Protein AF-A0A1C5UNT3-F1 (afdb_monomer)

Structure (mmCIF, N/CA/C/O backbone):
data_AF-A0A1C5UNT3-F1
#
_entry.id   AF-A0A1C5UNT3-F1
#
loop_
_atom_site.group_PDB
_atom_site.id
_atom_site.type_symbol
_atom_site.label_atom_id
_atom_site.label_alt_id
_atom_site.label_comp_id
_atom_site.label_asym_id
_atom_site.label_entity_id
_atom_site.label_seq_id
_atom_site.pdbx_PDB_ins_code
_atom_site.Cartn_x
_atom_site.Cartn_y
_atom_site.Cartn_z
_atom_site.occupancy
_atom_site.B_iso_or_equiv
_atom_site.auth_seq_id
_atom_site.auth_comp_id
_atom_site.auth_asym_id
_atom_site.auth_atom_id
_atom_site.pdbx_PDB_model_num
ATOM 1 N N . MET A 1 1 ? 8.443 33.187 15.813 1.00 58.06 1 MET A N 1
ATOM 2 C CA . MET A 1 1 ? 7.145 32.852 15.180 1.00 58.06 1 MET A CA 1
ATOM 3 C C . MET A 1 1 ? 6.948 31.338 15.260 1.00 58.06 1 MET A C 1
ATOM 5 O O . MET A 1 1 ? 7.788 30.615 14.745 1.00 58.06 1 MET A O 1
ATOM 9 N N . LYS A 1 2 ? 5.928 30.832 15.973 1.00 68.44 2 LYS A N 1
ATOM 10 C CA . LYS A 1 2 ? 5.670 29.379 16.067 1.00 68.44 2 LYS A CA 1
ATOM 11 C C . LYS A 1 2 ? 4.872 28.933 14.836 1.00 68.44 2 LYS A C 1
ATOM 13 O O . LYS A 1 2 ? 3.698 29.273 14.714 1.00 68.44 2 LYS A O 1
ATOM 18 N N . ILE A 1 3 ? 5.500 28.202 13.917 1.00 78.38 3 ILE A N 1
ATOM 19 C CA . ILE A 1 3 ? 4.823 27.651 12.733 1.00 78.38 3 ILE A CA 1
ATOM 20 C C . ILE A 1 3 ? 4.001 26.431 13.173 1.00 78.38 3 ILE A C 1
ATOM 22 O O . ILE A 1 3 ? 4.535 25.491 13.757 1.00 78.38 3 ILE A O 1
ATOM 26 N N . SER A 1 4 ? 2.692 26.434 12.910 1.00 81.00 4 SER A N 1
ATOM 27 C CA . SER A 1 4 ? 1.785 25.342 13.306 1.00 81.00 4 SER A CA 1
ATOM 28 C C . SER A 1 4 ? 1.823 24.170 12.316 1.00 81.00 4 SER A C 1
ATOM 30 O O . SER A 1 4 ? 0.818 23.863 11.678 1.00 81.00 4 SER A O 1
ATOM 32 N N . ILE A 1 5 ? 2.979 23.510 12.195 1.00 83.56 5 ILE A N 1
ATOM 33 C CA . ILE A 1 5 ? 3.229 22.426 11.223 1.00 83.56 5 ILE A CA 1
ATOM 34 C C . ILE A 1 5 ? 2.173 21.316 11.342 1.00 83.56 5 ILE A C 1
ATOM 36 O O . ILE A 1 5 ? 1.520 20.974 10.359 1.00 83.56 5 ILE A O 1
ATOM 40 N N . MET A 1 6 ? 1.927 20.833 12.564 1.00 82.94 6 MET A N 1
ATOM 41 C CA . MET A 1 6 ? 0.968 19.754 12.826 1.00 82.94 6 MET A CA 1
ATOM 42 C C . MET A 1 6 ? -0.457 20.113 12.379 1.00 82.94 6 MET A C 1
ATOM 44 O O . MET A 1 6 ? -1.101 19.347 11.666 1.00 82.94 6 MET A O 1
ATOM 48 N N . LYS A 1 7 ? -0.933 21.317 12.733 1.00 82.25 7 LYS A N 1
ATOM 49 C CA . LYS A 1 7 ? -2.273 21.783 12.342 1.00 82.25 7 LYS A CA 1
ATOM 50 C C . LYS A 1 7 ? -2.396 21.929 10.829 1.00 82.25 7 LYS A C 1
ATOM 52 O O . LYS A 1 7 ? -3.461 21.665 10.284 1.00 82.25 7 LYS A O 1
ATOM 57 N N . THR A 1 8 ? -1.332 22.352 10.147 1.00 85.62 8 THR A N 1
ATOM 58 C CA . THR A 1 8 ? -1.324 22.465 8.684 1.00 85.62 8 THR A CA 1
ATOM 59 C C . THR A 1 8 ? -1.428 21.094 8.025 1.00 85.62 8 THR A C 1
ATOM 61 O O . THR A 1 8 ? -2.266 20.919 7.144 1.00 85.62 8 THR A O 1
ATOM 64 N N . MET A 1 9 ? -0.654 20.106 8.488 1.00 84.88 9 MET A N 1
ATOM 65 C CA . MET A 1 9 ? -0.717 18.737 7.962 1.00 84.88 9 MET A CA 1
ATOM 66 C C . MET A 1 9 ? -2.100 18.111 8.172 1.00 84.88 9 MET A C 1
ATOM 68 O O . MET A 1 9 ? -2.642 17.498 7.260 1.00 84.88 9 MET A O 1
ATOM 72 N N . GLN A 1 10 ? -2.717 18.324 9.336 1.00 81.69 10 GLN A N 1
ATOM 73 C CA . GLN A 1 10 ? -4.037 17.773 9.669 1.00 81.69 10 GLN A CA 1
ATOM 74 C C . GLN A 1 10 ? -5.198 18.343 8.830 1.00 81.69 10 GLN A C 1
ATOM 76 O O . GLN A 1 10 ? -6.276 17.753 8.814 1.00 81.69 10 GLN A O 1
ATOM 81 N N . LYS A 1 11 ? -5.013 19.459 8.106 1.00 82.69 11 LYS A N 1
ATOM 82 C CA . LYS A 1 11 ? -6.035 19.982 7.171 1.00 82.69 11 LYS A CA 1
ATOM 83 C C . LYS A 1 11 ? -6.186 19.112 5.919 1.00 82.69 11 LYS A C 1
ATOM 85 O O . LYS A 1 11 ? -7.253 19.100 5.291 1.00 82.69 11 LYS A O 1
ATOM 90 N N . ILE A 1 12 ? -5.117 18.411 5.549 1.00 83.12 12 ILE A N 1
ATOM 91 C CA . ILE A 1 12 ? -5.056 17.541 4.377 1.00 83.12 12 ILE A CA 1
ATOM 92 C C . ILE A 1 12 ? -5.522 16.137 4.809 1.00 83.12 12 ILE A C 1
ATOM 94 O O . ILE A 1 12 ? -5.054 15.643 5.839 1.00 83.12 12 ILE A O 1
ATOM 98 N N . PRO A 1 13 ? -6.439 15.478 4.067 1.00 74.75 13 PRO A N 1
ATOM 99 C CA . PRO A 1 13 ? -6.812 14.091 4.354 1.00 74.75 13 PRO A CA 1
ATOM 100 C C . PRO A 1 13 ? -5.559 13.216 4.344 1.00 74.75 13 PRO A C 1
ATOM 102 O O . PRO A 1 13 ? -4.746 13.340 3.433 1.00 74.75 13 PRO A O 1
ATOM 105 N N . SER A 1 14 ? -5.365 12.381 5.364 1.00 81.56 14 SER A N 1
ATOM 106 C CA . SER A 1 14 ? -4.121 11.607 5.532 1.00 81.56 14 SER A CA 1
ATOM 107 C C . SER A 1 14 ? -2.826 12.442 5.495 1.00 81.56 14 SER A C 1
ATOM 109 O O . SER A 1 14 ? -1.754 11.923 5.186 1.00 81.56 14 SER A O 1
ATOM 111 N N . GLY A 1 15 ? -2.884 13.738 5.821 1.00 85.00 15 GLY A N 1
ATOM 112 C CA . GLY A 1 15 ? -1.756 14.656 5.652 1.00 85.00 15 GLY A CA 1
ATOM 113 C C . GLY A 1 15 ? -0.544 14.358 6.536 1.00 85.00 15 GLY A C 1
ATOM 114 O O . GLY A 1 15 ? 0.565 14.735 6.171 1.00 85.00 15 GLY A O 1
ATOM 115 N N . LEU A 1 16 ? -0.724 13.621 7.639 1.00 87.44 16 LEU A N 1
ATOM 116 C CA . LEU A 1 16 ? 0.388 13.093 8.442 1.00 87.44 16 LEU A CA 1
ATOM 117 C C . LEU A 1 16 ? 1.286 12.134 7.653 1.00 87.44 16 LEU A C 1
ATOM 119 O O . LEU A 1 16 ? 2.478 12.092 7.923 1.00 87.44 16 LEU A O 1
ATOM 123 N N . LEU A 1 17 ? 0.732 11.426 6.666 1.00 88.62 17 LEU A N 1
ATOM 124 C CA . LEU A 1 17 ? 1.466 10.543 5.763 1.00 88.62 17 LEU A CA 1
ATOM 125 C C . LEU A 1 17 ? 1.829 11.248 4.450 1.00 88.62 17 LEU A C 1
ATOM 127 O O . LEU A 1 17 ? 2.972 11.186 4.003 1.00 88.62 17 LEU A O 1
ATOM 131 N N . ILE A 1 18 ? 0.856 11.914 3.820 1.00 88.31 18 ILE A N 1
ATOM 132 C CA . ILE A 1 18 ? 1.005 12.447 2.456 1.00 88.31 18 ILE A CA 1
ATOM 133 C C . ILE A 1 18 ? 1.996 13.612 2.412 1.00 88.31 18 ILE A C 1
ATOM 135 O O . ILE A 1 18 ? 2.798 13.695 1.485 1.00 88.31 18 ILE A O 1
ATOM 139 N N . VAL A 1 19 ? 1.978 14.508 3.405 1.00 91.75 19 VAL A N 1
ATOM 140 C CA . VAL A 1 19 ? 2.869 15.677 3.396 1.00 91.75 19 VAL A CA 1
ATOM 141 C C . VAL A 1 19 ? 4.342 15.260 3.512 1.00 91.75 19 VAL A C 1
ATOM 143 O O . VAL A 1 19 ? 5.119 15.671 2.648 1.00 91.75 19 VAL A O 1
ATOM 146 N N . PRO A 1 20 ? 4.760 14.418 4.482 1.00 92.56 20 PRO A N 1
ATOM 147 C CA . PRO A 1 20 ? 6.146 13.955 4.551 1.00 92.56 20 PRO A CA 1
ATOM 148 C C . PRO A 1 20 ? 6.557 13.129 3.333 1.00 92.56 20 PRO A C 1
ATOM 150 O O . PRO A 1 20 ? 7.689 13.251 2.873 1.00 92.56 20 PRO A O 1
ATOM 153 N N . LEU A 1 21 ? 5.632 12.343 2.774 1.00 91.69 21 LEU A N 1
ATOM 154 C CA . LEU A 1 21 ? 5.857 11.573 1.553 1.00 91.69 21 LEU A CA 1
ATOM 155 C C . LEU A 1 21 ? 6.200 12.461 0.370 1.00 91.69 21 LEU A C 1
ATOM 157 O O . LEU A 1 21 ? 7.218 12.230 -0.275 1.00 91.69 21 LEU A O 1
ATOM 161 N N . LEU A 1 22 ? 5.403 13.493 0.098 1.00 91.62 22 LEU A N 1
ATOM 162 C CA . LEU A 1 22 ? 5.671 14.393 -1.023 1.00 91.62 22 LEU A CA 1
ATOM 163 C C . LEU A 1 22 ? 6.962 15.190 -0.812 1.00 91.62 22 LEU A C 1
ATOM 165 O O . LEU A 1 22 ? 7.752 15.316 -1.745 1.00 91.62 22 LEU A O 1
ATOM 169 N N . ILE A 1 23 ? 7.214 15.672 0.409 1.00 94.06 23 ILE A N 1
ATOM 170 C CA . ILE A 1 23 ? 8.464 16.373 0.745 1.00 94.06 23 ILE A CA 1
ATOM 171 C C . ILE A 1 23 ? 9.670 15.460 0.502 1.00 94.06 23 ILE A C 1
ATOM 173 O O . ILE A 1 23 ? 10.626 15.860 -0.161 1.00 94.06 23 ILE A O 1
ATOM 177 N N . SER A 1 24 ? 9.612 14.226 0.999 1.00 93.88 24 SER A N 1
ATOM 178 C CA . SER A 1 24 ? 10.690 13.253 0.843 1.00 93.88 24 SER A CA 1
ATOM 179 C C . SER A 1 24 ? 10.871 12.815 -0.612 1.00 93.88 24 SER A C 1
ATOM 181 O O . SER A 1 24 ? 12.002 12.712 -1.075 1.00 93.88 24 SER A O 1
ATOM 183 N N . ALA A 1 25 ? 9.787 12.659 -1.376 1.00 91.94 25 ALA A N 1
ATOM 184 C CA . ALA A 1 25 ? 9.846 12.349 -2.804 1.00 91.94 25 ALA A CA 1
ATOM 185 C C . ALA A 1 25 ? 10.505 13.471 -3.615 1.00 91.94 25 ALA A C 1
ATOM 187 O O . ALA A 1 25 ? 11.361 13.204 -4.460 1.00 91.94 25 ALA A O 1
ATOM 188 N N . VAL A 1 26 ? 10.159 14.734 -3.338 1.00 95.06 26 VAL A N 1
ATOM 189 C CA . VAL A 1 26 ? 10.829 15.893 -3.948 1.00 95.06 26 VAL A CA 1
ATOM 190 C C . VAL A 1 26 ? 12.310 15.890 -3.582 1.00 95.06 26 VAL A C 1
ATOM 192 O O . VAL A 1 26 ? 13.158 15.975 -4.469 1.00 95.06 26 VAL A O 1
ATOM 195 N N . PHE A 1 27 ? 12.631 15.720 -2.299 1.00 95.25 27 PHE A N 1
ATOM 196 C CA . PHE A 1 27 ? 14.011 15.695 -1.830 1.00 95.25 27 PHE A CA 1
ATOM 197 C C . PHE A 1 27 ? 14.826 14.570 -2.481 1.00 95.25 27 PHE A C 1
ATOM 199 O O . PHE A 1 27 ? 15.893 14.827 -3.0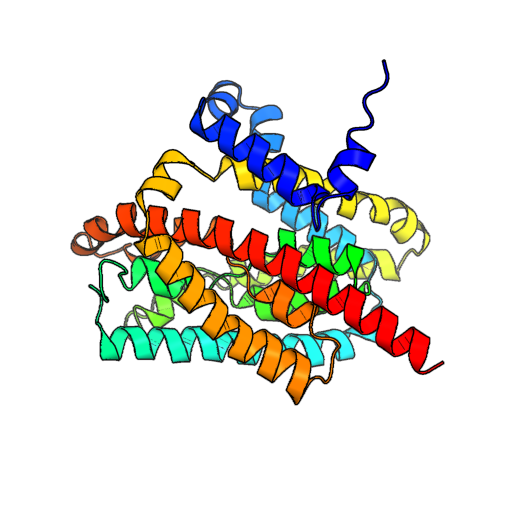27 1.00 95.25 27 PHE A O 1
ATOM 206 N N . ASN A 1 28 ? 14.301 13.345 -2.512 1.00 93.44 28 ASN A N 1
ATOM 207 C CA . ASN A 1 28 ? 14.944 12.187 -3.133 1.00 93.44 28 ASN A CA 1
ATOM 208 C C . ASN A 1 28 ? 15.079 12.334 -4.658 1.00 93.44 28 ASN A C 1
ATOM 210 O O . ASN A 1 28 ? 16.007 11.800 -5.253 1.00 93.44 28 ASN A O 1
ATOM 214 N N . THR A 1 29 ? 14.195 13.092 -5.306 1.00 93.00 29 THR A N 1
ATOM 215 C CA . THR A 1 29 ? 14.314 13.392 -6.742 1.00 93.00 29 THR A CA 1
ATOM 216 C C . THR A 1 29 ? 15.447 14.379 -7.039 1.00 93.00 29 THR A C 1
ATOM 218 O O . THR A 1 29 ? 16.075 14.299 -8.098 1.00 93.00 29 THR A O 1
ATOM 221 N N . LEU A 1 30 ? 15.694 15.325 -6.129 1.00 95.38 30 LEU A N 1
ATOM 222 C CA . LEU A 1 30 ? 16.758 16.324 -6.255 1.00 95.38 30 LEU A CA 1
ATOM 223 C C . LEU A 1 30 ? 18.114 15.782 -5.779 1.00 95.38 30 LEU A C 1
ATOM 225 O O . LEU A 1 30 ? 19.134 16.071 -6.397 1.00 95.38 30 LEU A O 1
ATOM 229 N N . PHE A 1 31 ? 18.112 14.971 -4.718 1.00 94.81 31 PHE A N 1
ATOM 230 C CA . PHE A 1 31 ? 19.301 14.461 -4.033 1.00 94.81 31 PHE A CA 1
ATOM 231 C C . PHE A 1 31 ? 19.162 12.955 -3.705 1.00 94.81 31 PHE A C 1
ATOM 233 O O . PHE A 1 31 ? 19.068 12.578 -2.533 1.00 94.81 31 PHE A O 1
ATOM 240 N N . PRO A 1 32 ? 19.137 12.065 -4.716 1.00 90.19 32 PRO A N 1
ATOM 241 C CA . PRO A 1 32 ? 18.791 10.646 -4.541 1.00 90.19 32 PRO A CA 1
ATOM 242 C C . PRO A 1 32 ? 19.723 9.881 -3.597 1.00 90.19 32 PRO A C 1
ATOM 244 O O . PRO A 1 32 ? 19.270 8.994 -2.866 1.00 90.19 32 PRO A O 1
ATOM 247 N N . ASP A 1 33 ? 21.005 10.239 -3.564 1.00 92.31 33 ASP A N 1
ATOM 248 C CA . ASP A 1 33 ? 22.004 9.541 -2.754 1.00 92.31 33 ASP A CA 1
ATOM 249 C C . ASP A 1 33 ? 22.304 10.227 -1.421 1.00 92.31 33 ASP A C 1
ATOM 251 O O . ASP A 1 33 ? 22.989 9.640 -0.596 1.00 92.31 33 ASP A O 1
ATOM 255 N N . PHE A 1 34 ? 21.724 11.400 -1.138 1.00 94.56 34 PHE A N 1
ATOM 256 C CA . PHE A 1 34 ? 22.044 12.191 0.059 1.00 94.56 34 PHE A CA 1
ATOM 257 C C . PHE A 1 34 ? 21.982 11.381 1.359 1.00 94.56 34 PHE A C 1
ATOM 259 O O . PHE A 1 34 ? 22.941 11.352 2.127 1.00 94.56 34 PHE A O 1
ATOM 266 N N . TRP A 1 35 ? 20.870 10.674 1.588 1.00 92.69 35 TRP A N 1
ATOM 267 C CA . TRP A 1 35 ? 20.703 9.858 2.791 1.00 92.69 35 TRP A CA 1
ATOM 268 C C . TRP A 1 35 ? 21.679 8.681 2.841 1.00 92.69 35 TRP A C 1
ATOM 270 O O . TRP A 1 35 ? 22.203 8.397 3.910 1.00 92.69 35 TRP A O 1
ATOM 280 N N . LYS A 1 36 ? 21.959 8.038 1.699 1.00 90.44 36 LYS A N 1
ATOM 281 C CA . LYS A 1 36 ? 22.925 6.929 1.611 1.00 90.44 36 LYS A CA 1
ATOM 282 C C . LYS A 1 36 ? 24.350 7.409 1.884 1.00 90.44 36 LYS A C 1
ATOM 284 O O . LYS A 1 36 ? 25.107 6.729 2.560 1.00 90.44 36 LYS A O 1
ATOM 289 N N . THR A 1 37 ? 24.711 8.586 1.373 1.00 93.75 37 THR A N 1
ATOM 290 C CA . THR A 1 37 ? 26.029 9.193 1.585 1.00 93.75 37 THR A CA 1
ATOM 291 C C . THR A 1 37 ? 26.247 9.572 3.048 1.00 93.75 37 THR A C 1
ATOM 293 O O . THR A 1 37 ? 27.355 9.416 3.549 1.00 93.75 37 THR A O 1
ATOM 296 N N . LEU A 1 38 ? 25.208 10.047 3.746 1.00 93.69 38 LEU A N 1
ATOM 297 C CA . LEU A 1 38 ? 25.283 10.291 5.190 1.00 93.69 38 LEU A CA 1
ATOM 298 C C . LEU A 1 38 ? 25.362 8.990 6.000 1.00 93.69 38 LEU A C 1
ATOM 300 O O . LEU A 1 38 ? 26.072 8.939 7.004 1.00 93.69 38 LEU A O 1
ATOM 304 N N . GLY A 1 39 ? 24.620 7.962 5.583 1.00 92.56 39 GLY A N 1
ATOM 305 C CA . GLY A 1 39 ? 24.539 6.685 6.280 1.00 92.56 39 GLY A CA 1
ATOM 306 C C . GLY A 1 39 ? 23.914 6.783 7.678 1.00 92.56 39 GLY A C 1
ATOM 307 O O . GLY A 1 39 ? 23.272 7.772 8.059 1.00 92.56 39 GLY A O 1
ATOM 308 N N . GLY A 1 40 ? 24.107 5.723 8.465 1.00 94.19 40 GLY A N 1
ATOM 309 C CA . GLY A 1 40 ? 23.787 5.699 9.892 1.00 94.19 40 GLY A CA 1
ATOM 310 C C . GLY A 1 40 ? 22.302 5.943 10.214 1.00 94.19 40 GLY A C 1
ATOM 311 O O . GLY A 1 40 ? 21.419 5.559 9.442 1.00 94.19 40 GLY A O 1
ATOM 312 N N . PRO A 1 41 ? 21.990 6.578 11.362 1.00 92.81 41 PRO A N 1
ATOM 313 C CA . PRO A 1 41 ? 20.608 6.809 11.789 1.00 92.81 41 PRO A CA 1
ATOM 314 C C . PRO A 1 41 ? 19.779 7.657 10.817 1.00 92.81 41 PRO A C 1
ATOM 316 O O . PRO A 1 41 ? 18.574 7.446 10.714 1.00 92.81 41 PRO A O 1
ATOM 319 N N . SER A 1 42 ? 20.400 8.592 10.091 1.00 92.75 42 SER A N 1
ATOM 320 C CA . SER A 1 42 ? 19.708 9.440 9.111 1.00 92.75 42 SER A CA 1
ATOM 321 C C . SER A 1 42 ? 19.215 8.627 7.918 1.00 92.75 42 SER A C 1
ATOM 323 O O . SER A 1 42 ? 18.054 8.747 7.527 1.00 92.75 42 SER A O 1
ATOM 325 N N . GLU A 1 43 ? 20.064 7.755 7.368 1.00 92.69 43 GLU A N 1
ATOM 326 C CA . GLU A 1 43 ? 19.644 6.820 6.323 1.00 92.69 43 GLU A CA 1
ATOM 327 C C . GLU A 1 43 ? 18.560 5.869 6.837 1.00 92.69 43 GLU A C 1
ATOM 329 O O . GLU A 1 43 ? 17.520 5.706 6.192 1.00 92.69 43 GLU A O 1
ATOM 334 N N . GLY A 1 44 ? 18.778 5.301 8.027 1.00 91.56 44 GLY A N 1
ATOM 335 C CA . GLY A 1 44 ? 17.833 4.402 8.681 1.00 91.56 44 GLY A CA 1
ATOM 336 C C . GLY A 1 44 ? 16.453 5.031 8.857 1.00 91.56 44 GLY A C 1
ATOM 337 O O . GLY A 1 44 ? 15.447 4.415 8.522 1.00 91.56 44 GLY A O 1
ATOM 338 N N . LEU A 1 45 ? 16.385 6.274 9.331 1.00 91.50 45 LEU A N 1
ATOM 339 C CA . LEU A 1 45 ? 15.119 6.942 9.620 1.00 91.50 45 LEU A CA 1
ATOM 340 C C . LEU A 1 45 ? 14.400 7.447 8.365 1.00 91.50 45 LEU A C 1
ATOM 342 O O . LEU A 1 45 ? 13.173 7.390 8.315 1.00 91.50 45 LEU A O 1
ATOM 346 N N . PHE A 1 46 ? 15.137 7.959 7.375 1.00 92.06 46 PHE A N 1
ATOM 347 C CA . PHE A 1 46 ? 14.542 8.676 6.243 1.00 92.06 46 PHE A CA 1
ATOM 348 C C . PHE A 1 46 ? 14.534 7.896 4.928 1.00 92.06 46 PHE A C 1
ATOM 350 O O . PHE A 1 46 ? 13.849 8.330 4.003 1.00 92.06 46 PHE A O 1
ATOM 357 N N . LYS A 1 47 ? 15.245 6.763 4.815 1.00 88.00 47 LYS A N 1
ATOM 358 C CA . LYS A 1 47 ? 15.348 6.016 3.549 1.00 88.00 47 LYS A CA 1
ATOM 359 C C . LYS A 1 47 ? 15.223 4.497 3.673 1.00 88.00 47 LYS A C 1
ATOM 361 O O . LYS A 1 47 ? 14.471 3.909 2.902 1.00 88.00 47 LYS A O 1
ATOM 366 N N . SER A 1 48 ? 15.932 3.850 4.597 1.00 88.31 48 SER A N 1
ATOM 367 C CA . SER A 1 48 ? 16.012 2.376 4.652 1.00 88.31 48 SER A CA 1
ATOM 368 C C . SER A 1 48 ? 15.140 1.725 5.737 1.00 88.31 48 SER A C 1
ATOM 370 O O . SER A 1 48 ? 14.969 0.507 5.746 1.00 88.31 48 SER A O 1
ATOM 372 N N . GLY A 1 49 ? 14.509 2.511 6.613 1.00 88.00 49 GLY A N 1
ATOM 373 C CA . GLY A 1 49 ? 13.741 2.029 7.767 1.00 88.00 49 GLY A CA 1
ATOM 374 C C . GLY A 1 49 ? 12.353 1.453 7.487 1.00 88.00 49 GLY A C 1
ATOM 375 O O . GLY A 1 49 ? 11.598 1.258 8.438 1.00 88.00 49 GLY A O 1
ATOM 376 N N . THR A 1 50 ? 11.987 1.174 6.231 1.00 83.69 50 THR A N 1
ATOM 377 C CA . THR A 1 50 ? 10.617 0.797 5.827 1.00 83.69 50 THR A CA 1
ATOM 378 C C . THR A 1 50 ? 10.043 -0.319 6.693 1.00 83.69 50 THR A C 1
ATOM 380 O O . THR A 1 50 ? 8.986 -0.160 7.301 1.00 83.69 50 THR A O 1
ATOM 383 N N . TYR A 1 51 ? 10.759 -1.440 6.786 1.00 83.25 51 TYR A N 1
ATOM 384 C CA . TYR A 1 51 ? 10.291 -2.614 7.520 1.00 83.25 51 TYR A CA 1
ATOM 385 C C . TYR A 1 51 ? 10.276 -2.402 9.035 1.00 83.25 51 TYR A C 1
ATOM 387 O O . TYR A 1 51 ? 9.383 -2.912 9.703 1.00 83.25 51 TYR A O 1
ATOM 395 N N . CYS A 1 52 ? 11.210 -1.611 9.573 1.00 89.56 52 CYS A N 1
ATOM 396 C CA . CYS A 1 52 ? 11.229 -1.268 10.995 1.00 89.56 52 CYS A CA 1
ATOM 397 C C . CYS A 1 52 ? 9.994 -0.440 11.371 1.00 89.56 52 CYS A C 1
ATOM 399 O O . CYS A 1 52 ? 9.270 -0.791 12.302 1.00 89.56 52 CYS A O 1
ATOM 401 N N . VAL A 1 53 ? 9.694 0.609 10.596 1.00 89.25 53 VAL A N 1
ATOM 402 C CA . VAL A 1 53 ? 8.527 1.465 10.844 1.00 89.25 53 VAL A CA 1
ATOM 403 C C . VAL A 1 53 ? 7.222 0.684 10.656 1.00 89.25 53 VAL A C 1
ATOM 405 O O . VAL A 1 53 ? 6.333 0.792 11.498 1.00 89.25 53 VAL A O 1
ATOM 408 N N . ILE A 1 54 ? 7.111 -0.154 9.615 1.00 83.56 54 ILE A N 1
ATOM 409 C CA . ILE A 1 54 ? 5.945 -1.036 9.422 1.00 83.56 54 ILE A CA 1
ATOM 410 C C . ILE A 1 54 ? 5.793 -2.002 10.605 1.00 83.56 54 ILE A C 1
ATOM 412 O O . ILE A 1 54 ? 4.692 -2.143 11.131 1.00 83.56 54 ILE A O 1
ATOM 416 N N . GLY A 1 55 ? 6.876 -2.639 11.056 1.00 87.69 55 GLY A N 1
ATOM 417 C CA . GLY A 1 55 ? 6.857 -3.569 12.186 1.00 87.69 55 GLY A CA 1
ATOM 418 C C . GLY A 1 55 ? 6.414 -2.904 13.491 1.00 87.69 55 GLY A C 1
ATOM 419 O O . GLY A 1 55 ? 5.505 -3.405 14.153 1.00 87.69 55 GLY A O 1
ATOM 420 N N . LEU A 1 56 ? 6.982 -1.740 13.824 1.00 91.00 56 LEU A N 1
ATOM 421 C CA . LEU A 1 56 ? 6.568 -0.933 14.980 1.00 91.00 56 LEU A CA 1
ATOM 422 C C . LEU A 1 56 ? 5.099 -0.516 14.888 1.00 91.00 56 LEU A C 1
ATOM 424 O O . LEU A 1 56 ? 4.370 -0.509 15.885 1.00 91.00 56 LEU A O 1
ATOM 428 N N . MET A 1 57 ? 4.641 -0.191 13.683 1.00 87.25 57 MET A N 1
ATOM 429 C CA . MET A 1 57 ? 3.262 0.196 13.458 1.00 87.25 57 MET A CA 1
ATOM 430 C C . MET A 1 57 ? 2.293 -0.980 13.615 1.00 87.25 57 MET A C 1
ATOM 432 O O . MET A 1 57 ? 1.264 -0.829 14.272 1.00 87.25 57 MET A O 1
ATOM 436 N N . LEU A 1 58 ? 2.630 -2.155 13.079 1.00 87.81 58 LEU A N 1
ATOM 437 C CA . LEU A 1 58 ? 1.861 -3.389 13.262 1.00 87.81 58 LEU A CA 1
ATOM 438 C C . LEU A 1 58 ? 1.811 -3.798 14.733 1.00 87.81 58 LEU A C 1
ATOM 440 O O . LEU A 1 58 ? 0.737 -4.112 15.237 1.00 87.81 58 LEU A O 1
ATOM 444 N N . PHE A 1 59 ? 2.945 -3.736 15.428 1.00 92.12 59 PHE A N 1
ATOM 445 C CA . PHE A 1 59 ? 3.044 -4.052 16.849 1.00 92.12 59 PHE A CA 1
ATOM 446 C C . PHE A 1 59 ? 2.201 -3.108 17.712 1.00 92.12 59 PHE A C 1
ATOM 448 O O . PHE A 1 59 ? 1.348 -3.558 18.476 1.00 92.12 59 PHE A O 1
ATOM 455 N N . SER A 1 60 ? 2.376 -1.794 17.548 1.00 91.50 60 SER A N 1
ATOM 456 C CA . SER A 1 60 ? 1.595 -0.797 18.294 1.00 91.50 60 SER A CA 1
ATOM 457 C C . SER A 1 60 ? 0.100 -0.892 17.997 1.00 91.50 60 SER A C 1
ATOM 459 O O . SER A 1 60 ? -0.709 -0.801 18.915 1.00 91.50 60 SER A O 1
ATOM 461 N N . SER A 1 61 ? -0.273 -1.150 16.741 1.00 87.56 61 SER A N 1
ATOM 462 C CA . SER A 1 61 ? -1.672 -1.361 16.365 1.00 87.56 61 SER A CA 1
ATOM 463 C C . SER A 1 61 ? -2.232 -2.631 16.997 1.00 87.56 61 SER A C 1
ATOM 465 O O . SER A 1 61 ? -3.295 -2.577 17.608 1.00 87.56 61 SER A O 1
ATOM 467 N N . GLY A 1 62 ? -1.503 -3.749 16.919 1.00 90.44 62 GLY A N 1
ATOM 468 C CA . GLY A 1 62 ? -1.900 -5.024 17.511 1.00 90.44 62 GLY A CA 1
ATOM 469 C C . GLY A 1 62 ? -2.165 -4.902 19.004 1.00 90.44 62 GLY A C 1
ATOM 470 O O . GLY A 1 62 ? -3.189 -5.386 19.475 1.00 90.44 62 GLY A O 1
ATOM 471 N N . ALA A 1 63 ? -1.323 -4.156 19.725 1.00 93.38 63 ALA A N 1
ATOM 472 C CA . ALA A 1 63 ? -1.505 -3.897 21.152 1.00 93.38 63 ALA A CA 1
ATOM 473 C C . ALA A 1 63 ? -2.818 -3.189 21.508 1.00 93.38 63 ALA A C 1
ATOM 475 O O . ALA A 1 63 ? -3.299 -3.320 22.628 1.00 93.38 63 ALA A O 1
ATOM 476 N N . THR A 1 64 ? -3.446 -2.484 20.569 1.00 89.44 64 THR A N 1
ATOM 477 C CA . THR A 1 64 ? -4.753 -1.851 20.807 1.00 89.44 64 THR A CA 1
ATOM 478 C C . THR A 1 64 ? -5.948 -2.767 20.528 1.00 89.44 64 THR A C 1
ATOM 480 O O . THR A 1 64 ? -7.087 -2.368 20.766 1.00 89.44 64 THR A O 1
ATOM 483 N N . VAL A 1 65 ? -5.721 -3.992 20.045 1.00 90.12 65 VAL A N 1
ATOM 484 C CA . VAL A 1 65 ? -6.784 -4.910 19.622 1.00 90.12 65 VAL A CA 1
ATOM 485 C C . VAL A 1 65 ? -7.039 -5.987 20.675 1.00 90.12 65 VAL A C 1
ATOM 487 O O . VAL A 1 65 ? -6.128 -6.678 21.120 1.00 90.12 65 VAL A O 1
ATOM 490 N N . SER A 1 66 ? -8.304 -6.200 21.046 1.00 89.12 66 SER A N 1
ATOM 491 C CA . SER A 1 66 ? -8.678 -7.250 22.003 1.00 89.12 66 SER A CA 1
ATOM 492 C C . SER A 1 66 ? -8.763 -8.641 21.362 1.00 89.12 66 SER A C 1
ATOM 494 O O . SER A 1 66 ? -9.359 -8.799 20.293 1.00 89.12 66 SER A O 1
ATOM 496 N N . PHE A 1 67 ? -8.302 -9.683 22.066 1.00 89.31 67 PHE A N 1
ATOM 497 C CA . PHE A 1 67 ? -8.471 -11.082 21.637 1.00 89.31 67 PHE A CA 1
ATOM 498 C C . PHE A 1 67 ? -9.933 -11.474 21.399 1.00 89.31 67 PHE A C 1
ATOM 500 O O . PHE A 1 67 ? -10.231 -12.258 20.498 1.00 89.31 67 PHE A O 1
ATOM 507 N N . LYS A 1 68 ? -10.872 -10.872 22.141 1.00 90.00 68 LYS A N 1
ATOM 508 C CA . LYS A 1 68 ? -12.316 -11.120 21.984 1.00 90.00 68 LYS A CA 1
ATOM 509 C C . LYS A 1 68 ? -12.833 -10.749 20.589 1.00 90.00 68 LYS A C 1
ATOM 511 O O . LYS A 1 68 ? -13.883 -11.230 20.173 1.00 90.00 68 LYS A O 1
ATOM 516 N N . LYS A 1 69 ? -12.109 -9.890 19.866 1.00 89.25 69 LYS A N 1
ATOM 517 C CA . LYS A 1 69 ? -12.460 -9.409 18.525 1.00 89.25 69 LYS A CA 1
ATOM 518 C C . LYS A 1 69 ? -11.761 -10.183 17.410 1.00 89.25 69 LYS A C 1
ATOM 520 O O . LYS A 1 69 ? -12.040 -9.919 16.244 1.00 89.25 69 LYS A O 1
ATOM 525 N N . LEU A 1 70 ? -10.908 -11.161 17.727 1.00 87.69 70 LEU A N 1
ATOM 526 C CA . LEU A 1 70 ? -10.132 -11.886 16.720 1.00 87.69 70 LEU A CA 1
ATOM 527 C C . LEU A 1 70 ? -11.027 -12.606 15.699 1.00 87.69 70 LEU A C 1
ATOM 529 O O . LEU A 1 70 ? -10.796 -12.487 14.503 1.00 87.69 70 LEU A O 1
ATOM 533 N N . GLY A 1 71 ? -12.101 -13.272 16.139 1.00 88.44 71 GLY A N 1
ATOM 534 C CA . GLY A 1 71 ? -13.046 -13.922 15.219 1.00 88.44 71 GLY A CA 1
ATOM 535 C C . GLY A 1 71 ? -13.737 -12.939 14.263 1.00 88.44 71 GLY A C 1
ATOM 536 O O . GLY A 1 71 ? -13.910 -13.234 13.082 1.00 88.44 71 GLY A O 1
ATOM 537 N N . TYR A 1 72 ? -14.070 -11.739 14.752 1.00 88.69 72 TYR A N 1
ATOM 538 C CA . TYR A 1 72 ? -14.611 -10.651 13.933 1.00 88.69 72 TYR A CA 1
ATOM 539 C C . TYR A 1 72 ? -13.570 -10.161 12.916 1.00 88.69 72 TYR A C 1
ATOM 541 O O . TYR A 1 72 ? -13.848 -10.106 11.722 1.00 88.69 72 TYR A O 1
ATOM 549 N N . ILE A 1 73 ? -12.340 -9.911 13.361 1.00 89.44 73 ILE A N 1
ATOM 550 C CA . ILE A 1 73 ? -11.229 -9.493 12.498 1.00 89.44 73 ILE A CA 1
ATOM 551 C C . ILE A 1 73 ? -10.962 -10.509 11.387 1.00 89.44 73 ILE A C 1
ATOM 553 O O . ILE A 1 73 ? -10.867 -10.126 10.222 1.00 89.44 73 ILE A O 1
ATOM 557 N N . LEU A 1 74 ? -10.895 -11.797 11.729 1.00 90.06 74 LEU A N 1
ATOM 558 C CA . LEU A 1 74 ? -10.638 -12.863 10.766 1.00 90.06 74 LEU A CA 1
ATOM 559 C C . LEU A 1 74 ? -11.781 -12.996 9.759 1.00 90.06 74 LEU A C 1
ATOM 561 O O . LEU A 1 74 ? -11.520 -13.058 8.564 1.00 90.06 74 LEU A O 1
ATOM 565 N N . LYS A 1 75 ? -13.045 -12.979 10.202 1.00 89.75 75 LYS A N 1
ATOM 566 C CA . LYS A 1 75 ? -14.204 -13.100 9.302 1.00 89.75 75 LYS A CA 1
ATOM 567 C C . LYS A 1 75 ? -14.258 -11.967 8.270 1.00 89.75 75 LYS A C 1
ATOM 569 O O . LYS A 1 75 ? -14.442 -12.214 7.077 1.00 89.75 75 LYS A O 1
ATOM 574 N N . TYR A 1 76 ? -14.108 -10.725 8.724 1.00 90.12 76 TYR A N 1
ATOM 575 C CA . TYR A 1 76 ? -14.201 -9.558 7.845 1.00 90.12 76 TYR A CA 1
ATOM 576 C C . TYR A 1 76 ? -12.938 -9.408 6.992 1.00 90.12 76 TYR A C 1
ATOM 578 O O . TYR A 1 76 ? -13.040 -9.231 5.779 1.00 90.12 76 TYR A O 1
ATOM 586 N N . GLY A 1 77 ? -11.756 -9.583 7.587 1.00 92.81 77 GLY A N 1
ATOM 587 C CA . GLY A 1 77 ? -10.484 -9.595 6.865 1.00 92.81 77 GLY A CA 1
ATOM 588 C C . GLY A 1 77 ? -10.430 -10.674 5.779 1.00 92.81 77 GLY A C 1
ATOM 589 O O . GLY A 1 77 ? -9.980 -10.398 4.670 1.00 92.81 77 GLY A O 1
ATOM 590 N N . ALA A 1 78 ? -10.962 -11.873 6.044 1.00 94.19 78 ALA A N 1
ATOM 591 C CA . ALA A 1 78 ? -11.015 -12.959 5.066 1.00 94.19 78 ALA A CA 1
ATOM 592 C C . ALA A 1 78 ? -11.860 -12.588 3.843 1.00 94.19 78 ALA A C 1
ATOM 594 O O . ALA A 1 78 ? -11.508 -12.947 2.724 1.00 94.19 78 ALA A O 1
ATOM 595 N N . THR A 1 79 ? -12.935 -11.817 4.031 1.00 95.56 79 THR A N 1
ATOM 596 C CA . THR A 1 79 ? -13.758 -11.344 2.910 1.00 95.56 79 THR A CA 1
ATOM 597 C C . THR A 1 79 ? -12.928 -10.461 1.976 1.00 95.56 79 THR A C 1
ATOM 599 O O . THR A 1 79 ? -12.865 -10.729 0.779 1.00 95.56 79 THR A O 1
ATOM 602 N N . TYR A 1 80 ? -12.209 -9.468 2.507 1.00 95.94 80 TYR A N 1
ATOM 603 C CA . TYR A 1 80 ? -11.321 -8.629 1.692 1.00 95.94 80 TYR A CA 1
ATOM 604 C C . TYR A 1 80 ? -10.183 -9.416 1.046 1.00 95.94 80 TYR A C 1
ATOM 606 O O . TYR A 1 80 ? -9.850 -9.170 -0.109 1.00 95.94 80 TYR A O 1
ATOM 614 N N . ALA A 1 81 ? -9.602 -10.373 1.769 1.00 95.12 81 ALA A N 1
ATOM 615 C CA . ALA A 1 81 ? -8.572 -11.257 1.239 1.00 95.12 81 ALA A CA 1
ATOM 616 C C . ALA A 1 81 ? -9.060 -12.067 0.031 1.00 95.12 81 ALA A C 1
ATOM 618 O O . ALA A 1 81 ? -8.367 -12.130 -0.982 1.00 95.12 81 ALA A O 1
ATOM 619 N N . ILE A 1 82 ? -10.267 -12.633 0.107 1.00 95.94 82 ILE A N 1
ATOM 620 C CA . ILE A 1 82 ? -10.880 -13.384 -0.994 1.00 95.94 82 ILE A CA 1
ATOM 621 C C . ILE A 1 82 ? -11.051 -12.484 -2.222 1.00 95.94 82 ILE A C 1
ATOM 623 O O . ILE A 1 82 ? -10.635 -12.856 -3.317 1.00 95.94 82 ILE A O 1
ATOM 627 N N . PHE A 1 83 ? -11.596 -11.276 -2.055 1.00 96.50 83 PHE A N 1
ATOM 628 C CA . PHE A 1 83 ? -11.721 -10.329 -3.167 1.00 96.50 83 PHE A CA 1
ATOM 629 C C . PHE A 1 83 ? -10.368 -9.896 -3.725 1.00 96.50 83 PHE A C 1
ATOM 631 O O . PHE A 1 83 ? -10.221 -9.775 -4.940 1.00 96.50 83 PHE A O 1
ATOM 638 N N . LYS A 1 84 ? -9.358 -9.723 -2.870 1.00 95.75 84 LYS A N 1
ATOM 639 C CA . LYS A 1 84 ? -8.003 -9.396 -3.315 1.00 95.75 84 LYS A CA 1
ATOM 640 C C . LYS A 1 84 ? -7.397 -10.520 -4.153 1.00 95.75 84 LYS A C 1
ATOM 642 O O . LYS A 1 84 ? -6.839 -10.242 -5.209 1.00 95.75 84 LYS A O 1
ATOM 647 N N . LEU A 1 85 ? -7.576 -11.774 -3.741 1.00 93.56 85 LEU A N 1
ATOM 648 C CA . LEU A 1 85 ? -7.198 -12.942 -4.536 1.00 93.56 85 LEU A CA 1
ATOM 649 C C . LEU A 1 85 ? -7.935 -12.976 -5.880 1.00 93.56 85 LEU A C 1
ATOM 651 O O . LEU A 1 85 ? -7.296 -13.179 -6.910 1.00 93.56 85 LEU A O 1
ATOM 655 N N . PHE A 1 86 ? -9.244 -12.710 -5.898 1.00 95.06 86 PHE A N 1
ATOM 656 C CA . PHE A 1 86 ? -10.005 -12.619 -7.148 1.00 95.06 86 PHE A CA 1
ATOM 657 C C . PHE A 1 86 ? -9.485 -11.523 -8.079 1.00 95.06 86 PHE A C 1
ATOM 659 O O . PHE A 1 86 ? -9.424 -11.742 -9.284 1.00 95.06 86 PHE A O 1
ATOM 666 N N . ILE A 1 87 ? -9.077 -10.369 -7.551 1.00 96.50 87 ILE A N 1
ATOM 667 C CA . ILE A 1 87 ? -8.451 -9.315 -8.358 1.00 96.50 87 ILE A CA 1
ATOM 668 C C . ILE A 1 87 ? -7.122 -9.813 -8.928 1.00 96.50 87 ILE A C 1
ATOM 670 O O . ILE A 1 87 ? -6.922 -9.753 -10.137 1.00 96.50 87 ILE A O 1
ATOM 674 N N . ILE A 1 88 ? -6.234 -10.321 -8.072 1.00 94.00 88 ILE A N 1
ATOM 675 C CA . ILE A 1 88 ? -4.880 -10.741 -8.454 1.00 94.00 88 ILE A CA 1
ATOM 676 C C . ILE A 1 88 ? -4.934 -11.824 -9.528 1.00 94.00 88 ILE A C 1
ATOM 678 O O . ILE A 1 88 ? -4.400 -11.645 -10.621 1.00 94.00 88 ILE A O 1
ATOM 682 N N . PHE A 1 89 ? -5.620 -12.925 -9.235 1.00 92.81 89 PHE A N 1
ATOM 683 C CA . PHE A 1 89 ? -5.711 -14.056 -10.144 1.00 92.81 89 PHE A CA 1
ATOM 684 C C . PHE A 1 89 ? -6.665 -13.769 -11.293 1.00 92.81 89 PHE A C 1
ATOM 686 O O . PHE A 1 89 ? -6.296 -13.961 -12.440 1.00 92.81 89 PHE A O 1
ATOM 693 N N . GLY A 1 90 ? -7.871 -13.273 -11.026 1.00 94.62 90 GLY A N 1
ATOM 694 C CA . GLY A 1 90 ? -8.873 -13.043 -12.064 1.00 94.62 90 GLY A CA 1
ATOM 695 C C . GLY A 1 90 ? -8.450 -11.962 -13.053 1.00 94.62 90 GLY A C 1
ATOM 696 O O . GLY A 1 90 ? -8.334 -12.236 -14.244 1.00 94.62 90 GLY A O 1
ATOM 697 N N . ALA A 1 91 ? -8.171 -10.742 -12.582 1.00 96.00 91 ALA A N 1
ATOM 698 C CA . ALA A 1 91 ? -7.803 -9.651 -13.484 1.00 96.00 91 ALA A CA 1
ATOM 699 C C . ALA A 1 91 ? -6.394 -9.833 -14.066 1.00 96.00 91 ALA A C 1
ATOM 701 O O . ALA A 1 91 ? -6.184 -9.521 -15.236 1.00 96.00 91 ALA A O 1
ATOM 702 N N . GLY A 1 92 ? -5.443 -10.363 -13.289 1.00 95.00 92 GLY A N 1
ATOM 703 C CA . GLY A 1 92 ? -4.084 -10.618 -13.769 1.00 95.00 92 GLY A CA 1
ATOM 704 C C . GLY A 1 92 ? -4.020 -11.694 -14.856 1.00 95.00 92 GLY A C 1
ATOM 705 O O . GLY A 1 92 ? -3.412 -11.465 -15.901 1.00 95.00 92 GLY A O 1
ATOM 706 N N . THR A 1 93 ? -4.703 -12.831 -14.672 1.00 93.19 93 THR A N 1
ATOM 707 C CA . THR A 1 93 ? -4.763 -13.875 -15.716 1.00 93.19 93 THR A CA 1
ATOM 708 C C . THR A 1 93 ? -5.557 -13.429 -16.933 1.00 93.19 93 THR A C 1
ATOM 710 O O . THR A 1 93 ? -5.136 -13.693 -18.058 1.00 93.19 93 THR A O 1
ATOM 713 N N . LEU A 1 94 ? -6.661 -12.700 -16.736 1.00 95.25 94 LEU A N 1
ATOM 714 C CA . LEU A 1 94 ? -7.435 -12.139 -17.840 1.00 95.25 94 LEU A CA 1
ATOM 715 C C . LEU A 1 94 ? -6.594 -11.166 -18.672 1.00 95.25 94 LEU A C 1
ATOM 717 O O . LEU A 1 94 ? -6.632 -11.222 -19.897 1.00 95.25 94 LEU A O 1
ATOM 721 N N . PHE A 1 95 ? -5.802 -10.308 -18.025 1.00 95.94 95 PHE A N 1
ATOM 722 C CA . PHE A 1 95 ? -4.891 -9.401 -18.718 1.00 95.94 95 PHE A CA 1
ATOM 723 C C . PHE A 1 95 ? -3.877 -10.166 -19.575 1.00 95.94 95 PHE A C 1
ATOM 725 O O . PHE A 1 95 ? -3.719 -9.855 -20.753 1.00 95.94 95 PHE A O 1
ATOM 732 N N . LEU A 1 96 ? -3.235 -11.195 -19.012 1.00 94.00 96 LEU A N 1
ATOM 733 C CA . LEU A 1 96 ? -2.281 -12.030 -19.749 1.00 94.00 96 LEU A CA 1
ATOM 734 C C . LEU A 1 96 ? -2.939 -12.756 -20.923 1.00 94.00 96 LEU A C 1
ATOM 736 O O . LEU A 1 96 ? -2.350 -12.838 -21.996 1.00 94.00 96 LEU A O 1
ATOM 740 N N . HIS A 1 97 ? -4.160 -13.256 -20.744 1.00 93.56 97 HIS A N 1
ATOM 741 C CA . HIS A 1 97 ? -4.886 -13.949 -21.803 1.00 93.56 97 HIS A CA 1
ATOM 742 C C . HIS A 1 97 ? -5.271 -13.018 -22.962 1.00 93.56 97 HIS A C 1
ATOM 744 O O . HIS A 1 97 ? -5.198 -13.421 -24.119 1.00 93.56 97 HIS A O 1
ATOM 750 N N . LEU A 1 98 ? -5.670 -11.779 -22.660 1.00 95.94 98 LEU A N 1
ATOM 751 C CA . LEU A 1 98 ? -6.121 -10.816 -23.668 1.00 95.94 98 LEU A CA 1
ATOM 752 C C . LEU A 1 98 ? -4.972 -10.068 -24.356 1.00 95.94 98 LEU A C 1
ATOM 754 O O . LEU A 1 98 ? -5.091 -9.737 -25.533 1.00 95.94 98 LEU A O 1
ATOM 758 N N . PHE A 1 99 ? -3.889 -9.773 -23.632 1.00 96.12 99 PHE A N 1
ATOM 759 C CA . PHE A 1 99 ? -2.841 -8.851 -24.087 1.00 96.12 99 PHE A CA 1
ATOM 760 C C . PHE A 1 99 ? -1.419 -9.432 -24.048 1.00 96.12 99 PHE A C 1
ATOM 762 O O . PHE A 1 99 ? -0.487 -8.804 -24.546 1.00 96.12 99 PHE A O 1
ATOM 769 N N . GLY A 1 100 ? -1.224 -10.617 -23.465 1.00 93.44 100 GLY A N 1
ATOM 770 C CA . GLY A 1 100 ? 0.099 -11.223 -23.315 1.00 93.44 100 GLY A CA 1
ATOM 771 C C . GLY A 1 100 ? 1.034 -10.443 -22.382 1.00 93.44 100 GLY A C 1
ATOM 772 O O . GLY A 1 100 ? 0.609 -9.624 -21.566 1.00 93.44 100 GLY A O 1
ATOM 773 N N . VAL A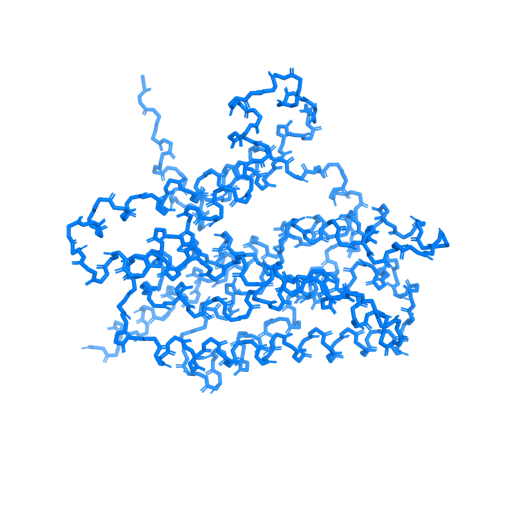 1 101 ? 2.336 -10.725 -22.494 1.00 93.31 101 VAL A N 1
ATOM 774 C CA . VAL A 1 101 ? 3.387 -10.099 -21.671 1.00 93.31 101 VAL A CA 1
ATOM 775 C C . VAL A 1 101 ? 3.612 -8.636 -22.061 1.00 93.31 101 VAL A C 1
ATOM 777 O O . VAL A 1 101 ? 3.714 -7.782 -21.176 1.00 93.31 101 VAL A O 1
ATOM 780 N N . ASP A 1 102 ? 3.630 -8.354 -23.369 1.00 94.38 102 ASP A N 1
ATOM 781 C CA . ASP A 1 102 ? 3.752 -7.004 -23.938 1.00 94.38 102 ASP A CA 1
ATOM 782 C C . ASP A 1 102 ? 2.637 -6.070 -23.453 1.00 94.38 102 ASP A C 1
ATOM 784 O O . ASP A 1 102 ? 2.847 -4.866 -23.274 1.00 94.38 102 ASP A O 1
ATOM 788 N N . GLY A 1 103 ? 1.461 -6.641 -23.180 1.00 95.19 103 GLY A N 1
ATOM 789 C CA . GLY A 1 103 ? 0.308 -5.927 -22.671 1.00 95.19 103 GLY A CA 1
ATOM 790 C C . GLY A 1 103 ? -0.321 -5.024 -23.729 1.00 95.19 103 GLY A C 1
ATOM 791 O O . GLY A 1 103 ? -0.359 -5.351 -24.914 1.00 95.19 103 GLY A O 1
ATOM 792 N N . PHE A 1 104 ? -0.860 -3.882 -23.307 1.00 95.38 104 PHE A N 1
ATOM 793 C CA . PHE A 1 104 ? -1.526 -2.955 -24.219 1.00 95.38 104 PHE A CA 1
ATOM 794 C C . PHE A 1 104 ? -1.043 -1.526 -23.993 1.00 95.38 104 PHE A C 1
ATOM 796 O O . PHE A 1 104 ? -0.856 -1.076 -22.865 1.00 95.38 104 PHE A O 1
ATOM 803 N N . TRP A 1 105 ? -0.855 -0.783 -25.085 1.00 94.00 105 TRP A N 1
ATOM 804 C CA . TRP A 1 105 ? -0.577 0.659 -25.049 1.00 94.00 105 TRP A CA 1
ATOM 805 C C . TRP A 1 105 ? 0.639 1.069 -24.187 1.00 94.00 105 TRP A C 1
ATOM 807 O O . TRP A 1 105 ? 0.678 2.158 -23.613 1.00 94.00 105 TRP A O 1
ATOM 817 N N . GLY A 1 106 ? 1.651 0.198 -24.115 1.00 91.81 106 GLY A N 1
ATOM 818 C CA . GLY A 1 106 ? 2.862 0.398 -23.309 1.00 91.81 106 GLY A CA 1
ATOM 819 C C . GLY A 1 106 ? 2.711 0.036 -21.828 1.00 91.81 106 GLY A C 1
ATOM 820 O O . GLY A 1 106 ? 3.642 0.245 -21.061 1.00 91.81 106 GLY A O 1
ATOM 821 N N . ILE A 1 107 ? 1.564 -0.507 -21.416 1.00 97.62 107 ILE A N 1
ATOM 822 C CA . ILE A 1 107 ? 1.347 -1.088 -20.090 1.00 97.62 107 ILE A CA 1
ATOM 823 C C . ILE A 1 107 ? 1.543 -2.596 -20.229 1.00 97.62 107 ILE A C 1
ATOM 825 O O . ILE A 1 107 ? 0.643 -3.284 -20.701 1.00 97.62 107 ILE A O 1
ATOM 829 N N . SER A 1 108 ? 2.711 -3.100 -19.832 1.00 97.38 108 SER A N 1
ATOM 830 C CA . SER A 1 108 ? 3.033 -4.532 -19.866 1.00 97.38 108 SER A CA 1
ATOM 831 C C . SER A 1 108 ? 2.477 -5.283 -18.653 1.00 97.38 108 SER A C 1
ATOM 833 O O . SER A 1 108 ? 2.051 -4.679 -17.659 1.00 97.38 108 SER A O 1
ATOM 835 N N . ALA A 1 109 ? 2.549 -6.615 -18.686 1.00 95.75 109 ALA A N 1
ATOM 836 C CA . ALA A 1 109 ? 2.207 -7.457 -17.536 1.00 95.75 109 ALA A CA 1
ATOM 837 C C . ALA A 1 109 ? 3.049 -7.122 -16.286 1.00 95.75 109 ALA A C 1
ATOM 839 O O . ALA A 1 109 ? 2.538 -7.176 -15.166 1.00 95.75 109 ALA A O 1
ATOM 840 N N . PHE A 1 110 ? 4.301 -6.689 -16.484 1.00 95.56 110 PHE A N 1
ATOM 841 C CA . PHE A 1 110 ? 5.208 -6.231 -15.424 1.00 95.56 110 PHE A CA 1
ATOM 842 C C . PHE A 1 110 ? 4.742 -4.945 -14.738 1.00 95.56 110 PHE A C 1
ATOM 844 O O . PHE A 1 110 ? 5.126 -4.692 -13.604 1.00 95.56 110 PHE A O 1
ATOM 851 N N . ALA A 1 111 ? 3.922 -4.125 -15.396 1.00 97.31 111 ALA A N 1
ATOM 852 C CA . ALA A 1 111 ? 3.319 -2.947 -14.780 1.00 97.31 111 ALA A CA 1
ATOM 853 C C . ALA A 1 111 ? 1.948 -3.279 -14.181 1.00 97.31 111 ALA A C 1
ATOM 855 O O . ALA A 1 111 ? 1.650 -2.919 -13.043 1.00 97.31 111 ALA A O 1
ATOM 856 N N . PHE A 1 112 ? 1.106 -3.976 -14.945 1.00 97.94 112 PHE A N 1
ATOM 857 C CA . PHE A 1 112 ? -0.287 -4.203 -14.580 1.00 97.94 112 PHE A CA 1
ATOM 858 C C . PHE A 1 112 ? -0.444 -5.119 -13.360 1.00 97.94 112 PHE A C 1
ATOM 860 O O . PHE A 1 112 ? -1.142 -4.753 -12.411 1.00 97.94 112 PHE A O 1
ATOM 867 N N . ILE A 1 113 ? 0.212 -6.286 -13.360 1.00 96.06 113 ILE A N 1
ATOM 868 C CA . ILE A 1 113 ? 0.024 -7.302 -12.315 1.00 96.06 113 ILE A CA 1
ATOM 869 C C . ILE A 1 113 ? 0.492 -6.776 -10.946 1.00 96.06 113 ILE A C 1
ATOM 871 O O . ILE A 1 113 ? -0.298 -6.846 -9.998 1.00 96.06 113 ILE A O 1
ATOM 875 N N . PRO A 1 114 ? 1.689 -6.165 -10.800 1.00 95.75 114 PRO A N 1
ATOM 876 C CA . PRO A 1 114 ? 2.078 -5.562 -9.525 1.00 95.75 114 PRO A CA 1
ATOM 877 C C . PRO A 1 114 ? 1.143 -4.431 -9.090 1.00 95.75 114 PRO A C 1
ATOM 879 O O . PRO A 1 114 ? 0.815 -4.321 -7.905 1.00 95.75 114 PRO A O 1
ATOM 882 N N . ALA A 1 115 ? 0.648 -3.616 -10.031 1.00 96.94 115 ALA A N 1
ATOM 883 C CA . ALA A 1 115 ? -0.222 -2.488 -9.708 1.00 96.94 115 ALA A CA 1
ATOM 884 C C . ALA A 1 115 ? -1.522 -2.935 -9.023 1.00 96.94 115 ALA A C 1
ATOM 886 O O . ALA A 1 115 ? -1.945 -2.300 -8.053 1.00 96.94 115 ALA A O 1
ATOM 887 N N . ILE A 1 116 ? -2.125 -4.036 -9.488 1.00 96.62 116 ILE A N 1
ATOM 888 C CA . ILE A 1 116 ? -3.341 -4.607 -8.890 1.00 96.62 116 ILE A CA 1
ATOM 889 C C . ILE A 1 116 ? -3.056 -5.528 -7.697 1.00 96.62 116 ILE A C 1
ATOM 891 O O . ILE A 1 116 ? -3.955 -5.744 -6.883 1.00 96.62 116 ILE A O 1
ATOM 895 N N . CYS A 1 117 ? -1.838 -6.064 -7.574 1.00 94.56 117 CYS A N 1
ATOM 896 C CA . CYS A 1 117 ? -1.449 -6.979 -6.499 1.00 94.56 117 CYS A CA 1
ATOM 897 C C . CYS A 1 117 ? -1.267 -6.265 -5.167 1.00 94.56 117 CYS A C 1
ATOM 899 O O . CYS A 1 117 ? -1.725 -6.735 -4.128 1.00 94.56 117 CYS A O 1
ATOM 901 N N . TYR A 1 118 ? -0.657 -5.089 -5.188 1.00 93.31 118 TYR A N 1
ATOM 902 C CA . TYR A 1 118 ? -0.314 -4.387 -3.964 1.00 93.31 118 TYR A CA 1
ATOM 903 C C . TYR A 1 118 ? -1.462 -3.534 -3.420 1.00 93.31 118 TYR A C 1
ATOM 905 O O . TYR A 1 118 ? -2.426 -3.206 -4.115 1.00 93.31 118 TYR A O 1
ATOM 913 N N . MET A 1 119 ? -1.351 -3.183 -2.140 1.00 92.44 119 MET A N 1
ATOM 914 C CA . MET A 1 119 ? -2.159 -2.158 -1.489 1.00 92.44 119 MET A CA 1
ATOM 915 C C . MET A 1 119 ? -1.274 -1.302 -0.576 1.00 92.44 119 MET A C 1
ATOM 917 O O . MET A 1 119 ? -0.163 -1.711 -0.238 1.00 92.44 119 MET A O 1
ATOM 921 N N . ASN A 1 120 ? -1.731 -0.110 -0.195 1.00 90.88 120 ASN A N 1
ATOM 922 C CA . ASN A 1 120 ? -0.968 0.840 0.611 1.00 90.88 120 ASN A CA 1
ATOM 923 C C . ASN A 1 120 ? -1.295 0.719 2.109 1.00 90.88 120 ASN A C 1
ATOM 925 O O . ASN A 1 120 ? -2.236 1.370 2.574 1.00 90.88 120 ASN A O 1
ATOM 929 N N . PRO A 1 121 ? -0.502 -0.044 2.893 1.00 84.50 121 PRO A N 1
ATOM 930 C CA . PRO A 1 121 ? -0.766 -0.216 4.318 1.00 84.50 121 PRO A CA 1
ATOM 931 C C . PRO A 1 121 ? -0.650 1.102 5.087 1.00 84.50 121 PRO A C 1
ATOM 933 O O . PRO A 1 121 ? -1.459 1.366 5.969 1.00 84.50 121 PRO A O 1
ATOM 936 N N . GLY A 1 122 ? 0.305 1.969 4.730 1.00 81.94 122 GLY A N 1
ATOM 937 C CA . GLY A 1 122 ? 0.497 3.252 5.412 1.00 81.94 122 GLY A CA 1
ATOM 938 C C . GLY A 1 122 ? -0.701 4.185 5.241 1.00 81.94 122 GLY A C 1
ATOM 939 O O . GLY A 1 122 ? -1.176 4.787 6.211 1.00 81.94 122 GLY A O 1
ATOM 940 N N . LEU A 1 123 ? -1.231 4.274 4.015 1.00 88.69 123 LEU A N 1
ATOM 941 C CA . LEU A 1 123 ? -2.437 5.054 3.745 1.00 88.69 123 LEU A CA 1
ATOM 942 C C . LEU A 1 123 ? -3.631 4.475 4.495 1.00 88.69 123 LEU A C 1
ATOM 944 O O . LEU A 1 123 ? -4.307 5.221 5.204 1.00 88.69 123 LEU A O 1
ATOM 948 N N . PHE A 1 124 ? -3.873 3.170 4.360 1.00 89.94 124 PHE A N 1
ATOM 949 C CA . PHE A 1 124 ? -5.009 2.529 5.008 1.00 89.94 124 PHE A CA 1
ATOM 950 C C . PHE A 1 124 ? -4.968 2.727 6.522 1.00 89.94 124 PHE A C 1
ATOM 952 O O . PHE A 1 124 ? -5.959 3.146 7.111 1.00 89.94 124 PHE A O 1
ATOM 959 N N . MET A 1 125 ? -3.820 2.500 7.158 1.00 83.50 125 MET A N 1
ATOM 960 C CA . MET A 1 125 ? -3.704 2.665 8.602 1.00 83.50 125 MET A CA 1
ATOM 961 C C . MET A 1 125 ? -3.919 4.125 9.037 1.00 83.50 125 MET A C 1
ATOM 963 O O . MET A 1 125 ? -4.538 4.364 10.072 1.00 83.50 125 MET A O 1
ATOM 967 N N . THR A 1 126 ? -3.479 5.108 8.240 1.00 82.62 126 THR A N 1
ATOM 968 C CA . THR A 1 126 ? -3.795 6.529 8.494 1.00 82.62 126 THR A CA 1
ATOM 969 C C . THR A 1 126 ? -5.299 6.774 8.458 1.00 82.62 126 THR A C 1
ATOM 971 O O . THR A 1 126 ? -5.840 7.470 9.316 1.00 82.62 126 THR A O 1
ATOM 974 N N . LEU A 1 127 ? -5.981 6.204 7.466 1.00 88.06 127 LEU A N 1
ATOM 975 C CA . LEU A 1 127 ? -7.427 6.327 7.310 1.00 88.06 127 LEU A CA 1
ATOM 976 C C . LEU A 1 127 ? -8.173 5.618 8.444 1.00 88.06 127 LEU A C 1
ATOM 978 O O . LEU A 1 127 ? -9.114 6.187 8.988 1.00 88.06 127 LEU A O 1
ATOM 982 N N . ALA A 1 128 ? -7.717 4.434 8.852 1.00 86.88 128 ALA A N 1
ATOM 983 C CA . ALA A 1 128 ? -8.283 3.685 9.967 1.00 86.88 128 ALA A CA 1
ATOM 984 C C . ALA A 1 128 ? -8.147 4.444 11.291 1.00 86.88 128 ALA A C 1
ATOM 986 O O . ALA A 1 128 ? -9.107 4.512 12.046 1.00 86.88 128 ALA A O 1
ATOM 987 N N . GLN A 1 129 ? -7.019 5.117 11.536 1.00 81.25 129 GLN A N 1
ATOM 988 C CA . GLN A 1 129 ? -6.879 5.991 12.708 1.00 81.25 129 GLN A CA 1
ATOM 989 C C . GLN A 1 129 ? -7.798 7.224 12.669 1.00 81.25 129 GLN A C 1
ATOM 991 O O . GLN A 1 129 ? -8.137 7.765 13.719 1.00 81.25 129 GLN A O 1
ATOM 996 N N . GLN A 1 130 ? -8.172 7.708 11.480 1.00 83.56 130 GLN A N 1
ATOM 997 C CA . GLN A 1 130 ? -9.022 8.896 11.323 1.00 83.56 130 GLN A CA 1
ATOM 998 C C . GLN A 1 130 ? -10.522 8.579 11.333 1.00 83.56 130 GLN A C 1
ATOM 1000 O O . GLN A 1 130 ? -11.322 9.411 11.771 1.00 83.56 130 GLN A O 1
ATOM 1005 N N . TYR A 1 131 ? -10.907 7.427 10.787 1.00 85.31 131 TYR A N 1
ATOM 1006 C CA . TYR A 1 131 ? -12.295 7.110 10.446 1.00 85.31 131 TYR A CA 1
ATOM 1007 C C . TYR A 1 131 ? -12.781 5.757 10.966 1.00 85.31 131 TYR A C 1
ATOM 1009 O O . TYR A 1 131 ? -13.979 5.491 10.866 1.00 85.31 131 TYR A O 1
ATOM 1017 N N . GLY A 1 132 ? -11.881 4.907 11.455 1.00 85.94 132 GLY A N 1
ATOM 1018 C CA . GLY A 1 132 ? -12.183 3.542 11.859 1.00 85.94 132 GLY A CA 1
ATOM 1019 C C . GLY A 1 132 ? -12.001 3.283 13.342 1.00 85.94 132 GLY A C 1
ATOM 1020 O O . GLY A 1 132 ? -11.677 4.173 14.128 1.00 85.94 132 GLY A O 1
ATOM 1021 N N . GLU A 1 133 ? -12.193 2.016 13.682 1.00 86.06 133 GLU A N 1
ATOM 1022 C CA . GLU A 1 133 ? -11.963 1.470 15.017 1.00 86.06 133 GLU A CA 1
ATOM 1023 C C . GLU A 1 133 ? -10.639 0.683 15.059 1.00 86.06 133 GLU A C 1
ATOM 1025 O O . GLU A 1 133 ? -10.138 0.262 14.009 1.00 86.06 133 GLU A O 1
ATOM 1030 N N . PRO A 1 134 ? -10.052 0.428 16.244 1.00 81.44 134 PRO A N 1
ATOM 1031 C CA . PRO A 1 134 ? -8.826 -0.367 16.367 1.00 81.44 134 PRO A CA 1
ATOM 1032 C C . PRO A 1 134 ? -8.895 -1.726 15.648 1.00 81.44 134 PRO A C 1
ATOM 1034 O O . PRO A 1 134 ? -7.916 -2.167 15.040 1.00 81.44 134 PRO A O 1
ATOM 1037 N N . GLU A 1 135 ? -10.060 -2.379 15.653 1.00 87.12 135 GLU A N 1
ATOM 1038 C CA . GLU A 1 135 ? -10.282 -3.658 14.973 1.00 87.12 135 GLU A CA 1
ATOM 1039 C C . GLU A 1 135 ? -10.149 -3.564 13.447 1.00 87.12 135 GLU A C 1
ATOM 1041 O O . GLU A 1 135 ? -9.767 -4.550 12.811 1.00 87.12 135 GLU A O 1
ATOM 1046 N N . ASP A 1 136 ? -10.424 -2.402 12.849 1.00 88.62 136 ASP A N 1
ATOM 1047 C CA . ASP A 1 136 ? -10.324 -2.213 11.400 1.00 88.62 136 ASP A CA 1
ATOM 1048 C C . ASP A 1 136 ? -8.865 -2.302 10.923 1.00 88.62 136 ASP A C 1
ATOM 1050 O O . ASP A 1 136 ? -8.596 -2.804 9.830 1.00 88.62 136 ASP A O 1
ATOM 1054 N N . ILE A 1 137 ? -7.901 -1.912 11.767 1.00 82.88 137 ILE A N 1
ATOM 1055 C CA . ILE A 1 137 ? -6.474 -2.114 11.476 1.00 82.88 137 ILE A CA 1
ATOM 1056 C C . ILE A 1 137 ? -6.146 -3.614 11.444 1.00 82.88 137 ILE A C 1
ATOM 1058 O O . ILE A 1 137 ? -5.420 -4.072 10.562 1.00 82.88 137 ILE A O 1
ATOM 1062 N N . GLY A 1 138 ? -6.723 -4.394 12.364 1.00 84.94 138 GLY A N 1
ATOM 1063 C CA . GLY A 1 138 ? -6.555 -5.847 12.397 1.00 84.94 138 GLY A CA 1
ATOM 1064 C C . GLY A 1 138 ? -7.142 -6.550 11.169 1.00 84.94 138 GLY A C 1
ATOM 1065 O O . GLY A 1 138 ? -6.541 -7.491 10.653 1.00 84.94 138 GLY A O 1
ATOM 1066 N N . MET A 1 139 ? -8.285 -6.087 10.653 1.00 90.19 139 MET A N 1
ATOM 1067 C CA . MET A 1 139 ? -8.917 -6.675 9.459 1.00 90.19 139 MET A CA 1
ATOM 1068 C C . MET A 1 139 ? -8.047 -6.581 8.204 1.00 90.19 139 MET A C 1
ATOM 1070 O O . MET A 1 139 ? -8.159 -7.434 7.325 1.00 90.19 139 MET A O 1
ATOM 1074 N N . MET A 1 140 ? -7.179 -5.570 8.113 1.00 87.75 140 MET A N 1
ATOM 1075 C CA . MET A 1 140 ? -6.282 -5.380 6.971 1.00 87.75 140 MET A CA 1
ATOM 1076 C C . MET A 1 140 ? -5.204 -6.473 6.867 1.00 87.75 140 MET A C 1
ATOM 1078 O O . MET A 1 140 ? -4.674 -6.706 5.781 1.00 87.75 140 MET A O 1
ATOM 1082 N N . LEU A 1 141 ? -4.875 -7.170 7.960 1.00 84.81 141 LEU A N 1
ATOM 1083 C CA . LEU A 1 141 ? -3.773 -8.141 7.971 1.00 84.81 141 LEU A CA 1
ATOM 1084 C C . LEU A 1 141 ? -3.944 -9.235 6.920 1.00 84.81 141 LEU A C 1
ATOM 1086 O O . LEU A 1 141 ? -3.005 -9.530 6.191 1.00 84.81 141 LEU A O 1
ATOM 1090 N N . LEU A 1 142 ? -5.144 -9.810 6.818 1.00 88.81 142 LEU A N 1
ATOM 1091 C CA . LEU A 1 142 ? -5.410 -10.902 5.886 1.00 88.81 142 LEU A CA 1
ATOM 1092 C C . LEU A 1 142 ? -5.251 -10.487 4.415 1.00 88.81 142 LEU A C 1
ATOM 1094 O O . LEU A 1 142 ? -4.471 -11.140 3.728 1.00 88.81 142 LEU A O 1
ATOM 1098 N N . PRO A 1 143 ? -5.896 -9.419 3.901 1.00 90.81 143 PRO A N 1
ATOM 1099 C CA . PRO A 1 143 ? -5.644 -8.974 2.531 1.00 90.81 143 PRO A CA 1
ATOM 1100 C C . PRO A 1 143 ? -4.183 -8.550 2.302 1.00 90.81 143 PRO A C 1
ATOM 1102 O O . PRO A 1 143 ? -3.663 -8.753 1.205 1.00 90.81 143 PRO A O 1
ATOM 1105 N N . GLN A 1 144 ? -3.482 -8.040 3.324 1.00 86.44 144 GLN A N 1
ATOM 1106 C CA . GLN A 1 144 ? -2.067 -7.669 3.209 1.00 86.44 144 GLN A CA 1
ATOM 1107 C C . GLN A 1 144 ? -1.146 -8.873 2.948 1.00 86.44 144 GLN A C 1
ATOM 1109 O O . GLN A 1 144 ? -0.143 -8.709 2.253 1.00 86.44 144 GLN A O 1
ATOM 1114 N N . LEU A 1 145 ? -1.485 -10.076 3.433 1.00 84.31 145 LEU A N 1
ATOM 1115 C CA . LEU A 1 145 ? -0.736 -11.307 3.123 1.00 84.31 145 LEU A CA 1
ATOM 1116 C C . LEU A 1 145 ? -0.723 -11.622 1.621 1.00 84.31 145 LEU A C 1
ATOM 1118 O O . LEU A 1 145 ? 0.190 -12.286 1.135 1.00 84.31 145 LEU A O 1
ATOM 1122 N N . PHE A 1 146 ? -1.714 -11.127 0.879 1.00 85.19 146 PHE A N 1
ATOM 1123 C CA . PHE A 1 146 ? -1.818 -11.313 -0.567 1.00 85.19 146 PHE A CA 1
ATOM 1124 C C . PHE A 1 146 ? -1.118 -10.216 -1.375 1.00 85.19 146 PHE A C 1
ATOM 1126 O O . PHE A 1 146 ? -1.010 -10.314 -2.590 1.00 85.19 146 PHE A O 1
ATOM 1133 N N . CYS A 1 147 ? -0.586 -9.191 -0.711 1.00 86.38 147 CYS A N 1
ATOM 1134 C CA . CYS A 1 147 ? 0.085 -8.056 -1.342 1.00 86.38 147 CYS A CA 1
ATOM 1135 C C . CYS A 1 147 ? 1.610 -8.237 -1.301 1.00 86.38 147 CYS A C 1
ATOM 1137 O O . CYS A 1 147 ? 2.325 -7.453 -0.671 1.00 86.38 147 CYS A O 1
ATOM 1139 N N . MET A 1 148 ? 2.095 -9.313 -1.924 1.00 83.25 148 MET A N 1
ATOM 1140 C CA . MET A 1 148 ? 3.511 -9.696 -1.974 1.00 83.25 148 MET A CA 1
ATOM 1141 C C . MET A 1 148 ? 3.886 -10.184 -3.376 1.00 83.25 148 MET A C 1
ATOM 1143 O O . MET A 1 148 ? 3.053 -10.776 -4.061 1.00 83.25 148 MET A O 1
ATOM 1147 N N . SER A 1 149 ? 5.163 -10.045 -3.736 1.00 84.31 149 SER A N 1
ATOM 1148 C CA . SER A 1 149 ? 5.721 -10.455 -5.032 1.00 84.31 149 SER A CA 1
ATOM 1149 C C . SER A 1 149 ? 5.454 -11.904 -5.410 1.00 84.31 149 SER A C 1
ATOM 1151 O O . SER A 1 149 ? 5.325 -12.232 -6.580 1.00 84.31 149 SER A O 1
ATOM 1153 N N . VAL A 1 150 ? 5.334 -12.801 -4.428 1.00 82.38 150 VAL A N 1
ATOM 1154 C CA . VAL A 1 150 ? 5.019 -14.203 -4.719 1.00 82.38 150 VAL A CA 1
ATOM 1155 C C . VAL A 1 150 ? 3.726 -14.339 -5.531 1.00 82.38 150 VAL A C 1
ATOM 1157 O O . VAL A 1 150 ? 3.665 -15.141 -6.455 1.00 82.38 150 VAL A O 1
ATOM 1160 N N . TRP A 1 151 ? 2.705 -13.535 -5.235 1.00 87.19 151 TRP A N 1
ATOM 1161 C CA . TRP A 1 151 ? 1.397 -13.664 -5.869 1.00 87.19 151 TRP A CA 1
ATOM 1162 C C . TRP A 1 151 ? 1.396 -13.114 -7.293 1.00 87.19 151 TRP A C 1
ATOM 1164 O O . TRP A 1 151 ? 0.824 -13.736 -8.183 1.00 87.19 151 TRP A O 1
ATOM 1174 N N . SER A 1 152 ? 2.072 -11.990 -7.531 1.00 89.75 152 SER A N 1
ATOM 1175 C CA . SER A 1 152 ? 2.243 -11.435 -8.878 1.00 89.75 152 SER A CA 1
ATOM 1176 C C . SER A 1 152 ? 3.104 -12.340 -9.758 1.00 89.75 152 SER A C 1
ATOM 1178 O O . SER A 1 152 ? 2.720 -12.616 -10.895 1.00 89.75 152 SER A O 1
ATOM 1180 N N . ILE A 1 153 ? 4.209 -12.871 -9.222 1.00 86.81 153 ILE A N 1
ATOM 1181 C CA . ILE A 1 153 ? 5.064 -13.854 -9.902 1.00 86.81 153 ILE A CA 1
ATOM 1182 C C . ILE A 1 153 ? 4.269 -15.111 -10.227 1.00 86.81 153 ILE A C 1
ATOM 1184 O O . ILE A 1 153 ? 4.388 -15.620 -11.335 1.00 86.81 153 ILE A O 1
ATOM 1188 N N . LEU A 1 154 ? 3.459 -15.610 -9.294 1.00 86.50 154 LEU A N 1
ATOM 1189 C CA . LEU A 1 154 ? 2.670 -16.815 -9.512 1.00 86.50 154 LEU A CA 1
ATOM 1190 C C . LEU A 1 154 ? 1.620 -16.597 -10.601 1.00 86.50 154 LEU A C 1
ATOM 1192 O O . LEU A 1 154 ? 1.490 -17.455 -11.463 1.00 86.50 154 LEU A O 1
ATOM 1196 N N . VAL A 1 155 ? 0.921 -15.457 -10.617 1.00 89.50 155 VAL A N 1
ATOM 1197 C CA . VAL A 1 155 ? -0.024 -15.119 -11.698 1.00 89.50 155 VAL A CA 1
ATOM 1198 C C . VAL A 1 155 ? 0.680 -14.981 -13.047 1.00 89.50 155 VAL A C 1
ATOM 1200 O O . VAL A 1 155 ? 0.167 -15.466 -14.053 1.00 89.50 155 VAL A O 1
ATOM 1203 N N . PHE A 1 156 ? 1.852 -14.346 -13.075 1.00 85.81 156 PHE A N 1
ATOM 1204 C CA . PHE A 1 156 ? 2.649 -14.194 -14.291 1.00 85.81 156 PHE A CA 1
ATOM 1205 C C . PHE A 1 156 ? 3.199 -15.528 -14.804 1.00 85.81 156 PHE A C 1
ATOM 1207 O O . PHE A 1 156 ? 3.170 -15.798 -16.001 1.00 85.81 156 PHE A O 1
ATOM 1214 N N . ASN A 1 157 ? 3.647 -16.380 -13.886 1.00 78.31 157 ASN A N 1
ATOM 1215 C CA . ASN A 1 157 ? 4.296 -17.651 -14.155 1.00 78.31 157 ASN A CA 1
ATOM 1216 C C . ASN A 1 157 ? 3.446 -18.830 -13.674 1.00 78.31 157 ASN A C 1
ATOM 1218 O O . ASN A 1 157 ? 3.980 -19.705 -12.993 1.00 78.31 157 ASN A O 1
ATOM 1222 N N . LEU A 1 158 ? 2.156 -18.908 -14.018 1.00 62.25 158 LEU A N 1
ATOM 1223 C CA . LEU A 1 158 ? 1.251 -19.998 -13.590 1.00 62.25 158 LEU A CA 1
ATOM 1224 C C . LEU A 1 158 ? 1.708 -21.438 -13.972 1.00 62.25 158 LEU A C 1
ATOM 1226 O O . LEU A 1 158 ? 0.948 -22.388 -13.806 1.00 62.25 158 LEU A O 1
ATOM 1230 N N . SER A 1 159 ? 2.955 -21.634 -14.417 1.00 48.28 159 SER A N 1
ATOM 1231 C CA . SER A 1 159 ? 3.640 -22.914 -14.595 1.00 48.28 159 SER A CA 1
ATOM 1232 C C . SER A 1 159 ? 5.113 -22.995 -14.118 1.00 48.28 159 SER A C 1
ATOM 1234 O O . SER A 1 159 ? 5.748 -23.998 -14.430 1.00 48.28 159 SER A O 1
ATOM 1236 N N . SER A 1 160 ? 5.713 -22.022 -13.404 1.00 49.12 160 SER A N 1
ATOM 1237 C CA . SER A 1 160 ? 7.173 -22.088 -13.109 1.00 49.12 160 SER A CA 1
ATOM 1238 C C . SER A 1 160 ? 7.579 -22.778 -11.802 1.00 49.12 160 SER A C 1
ATOM 1240 O O . SER A 1 160 ? 8.754 -23.098 -11.641 1.00 49.12 160 SER A O 1
ATOM 1242 N N . GLY A 1 161 ? 6.652 -23.017 -10.866 1.00 47.56 161 GLY A N 1
ATOM 1243 C CA . GLY A 1 161 ? 6.971 -23.691 -9.600 1.00 47.56 161 GLY A CA 1
ATOM 1244 C C . GLY A 1 161 ? 8.008 -22.959 -8.736 1.00 47.56 161 GLY A C 1
ATOM 1245 O O . GLY A 1 161 ? 8.761 -23.612 -8.023 1.00 47.56 161 GLY A O 1
ATOM 1246 N N . ALA A 1 162 ? 8.078 -21.624 -8.817 1.00 52.16 162 ALA A N 1
ATOM 1247 C CA . ALA A 1 162 ? 9.038 -20.835 -8.046 1.00 52.16 162 ALA A CA 1
ATOM 1248 C C . ALA A 1 162 ? 8.901 -21.090 -6.533 1.00 52.16 162 ALA A C 1
ATOM 1250 O O . ALA A 1 162 ? 7.789 -21.087 -5.998 1.00 52.16 162 ALA A O 1
ATOM 1251 N N . ASP A 1 163 ? 10.038 -21.266 -5.850 1.00 53.69 163 ASP A N 1
ATOM 1252 C CA . ASP A 1 163 ? 10.094 -21.450 -4.401 1.00 53.69 163 ASP A CA 1
ATOM 1253 C C . ASP A 1 163 ? 9.456 -20.254 -3.689 1.00 53.69 163 ASP A C 1
ATOM 1255 O O . ASP A 1 163 ? 9.990 -19.141 -3.636 1.00 53.69 163 ASP A O 1
ATOM 1259 N N . VAL A 1 164 ? 8.270 -20.483 -3.131 1.00 55.31 164 VAL A N 1
ATOM 1260 C CA . VAL A 1 164 ? 7.558 -19.472 -2.364 1.00 55.31 164 VAL A CA 1
ATOM 1261 C C . VAL A 1 164 ? 8.216 -19.347 -0.995 1.00 55.31 164 VAL A C 1
ATOM 1263 O O . VAL A 1 164 ? 8.125 -20.249 -0.161 1.00 55.31 164 VAL A O 1
ATOM 1266 N N . ASN A 1 165 ? 8.828 -18.193 -0.718 1.00 64.06 165 ASN A N 1
ATOM 1267 C CA . ASN A 1 165 ? 9.257 -17.856 0.636 1.00 64.06 165 ASN A CA 1
ATOM 1268 C C . ASN A 1 165 ? 8.034 -17.528 1.509 1.00 64.06 165 ASN A C 1
ATOM 1270 O O . ASN A 1 165 ? 7.691 -16.367 1.748 1.00 64.06 165 ASN A O 1
ATOM 1274 N N . TRP A 1 166 ? 7.381 -18.575 2.011 1.00 67.81 166 TRP A N 1
ATOM 1275 C CA . TRP A 1 166 ? 6.238 -18.467 2.918 1.00 67.81 166 TRP A CA 1
ATOM 1276 C C . TRP A 1 166 ? 6.575 -17.708 4.210 1.00 67.81 166 TRP A C 1
ATOM 1278 O O . TRP A 1 166 ? 5.678 -17.164 4.857 1.00 67.81 166 TRP A O 1
ATOM 1288 N N . MET A 1 167 ? 7.860 -17.598 4.568 1.00 70.44 167 MET A N 1
ATOM 1289 C CA . MET A 1 167 ? 8.295 -16.878 5.764 1.00 70.44 167 MET A CA 1
ATOM 1290 C C . MET A 1 167 ? 8.086 -15.371 5.663 1.00 70.44 167 MET A C 1
ATOM 1292 O O . MET A 1 167 ? 7.774 -14.733 6.667 1.00 70.44 167 MET A O 1
ATOM 1296 N N . SER A 1 168 ? 8.133 -14.800 4.458 1.00 66.50 168 SER A N 1
ATOM 1297 C CA . SER A 1 168 ? 7.798 -13.388 4.247 1.00 66.50 168 SER A CA 1
ATOM 1298 C C . SER A 1 168 ? 6.356 -13.062 4.662 1.00 66.50 168 SER A C 1
ATOM 1300 O O . SER A 1 168 ? 6.120 -11.999 5.233 1.00 66.50 168 SER A O 1
ATOM 1302 N N . ALA A 1 169 ? 5.413 -13.990 4.456 1.00 65.38 169 ALA A N 1
ATOM 1303 C CA . ALA A 1 169 ? 4.018 -13.828 4.870 1.00 65.38 169 ALA A CA 1
ATOM 1304 C C . ALA A 1 169 ? 3.869 -13.894 6.400 1.00 65.38 169 ALA A C 1
ATOM 1306 O O . ALA A 1 169 ? 3.220 -13.046 7.013 1.00 65.38 169 ALA A O 1
ATOM 1307 N N . VAL A 1 170 ? 4.514 -14.887 7.024 1.00 73.06 170 VAL A N 1
ATOM 1308 C CA . VAL A 1 170 ? 4.470 -15.107 8.479 1.00 73.06 170 VAL A CA 1
ATOM 1309 C C . VAL A 1 170 ? 5.076 -13.921 9.236 1.00 73.06 170 VAL A C 1
ATOM 1311 O O . VAL A 1 170 ? 4.524 -13.486 10.249 1.00 73.06 170 VAL A O 1
ATOM 1314 N N . ASN A 1 171 ? 6.153 -13.334 8.711 1.00 77.62 171 ASN A N 1
ATOM 1315 C CA . ASN A 1 171 ? 6.866 -12.225 9.347 1.00 77.62 171 ASN A CA 1
ATOM 1316 C C . ASN A 1 171 ? 6.003 -10.972 9.571 1.00 77.62 171 ASN A C 1
ATOM 1318 O O . ASN A 1 171 ? 6.251 -10.234 10.521 1.00 77.62 171 ASN A O 1
ATOM 1322 N N . VAL A 1 172 ? 4.977 -10.731 8.746 1.00 74.81 172 VAL A N 1
ATOM 1323 C CA . VAL A 1 172 ? 4.050 -9.595 8.920 1.00 74.81 172 VAL A CA 1
ATOM 1324 C C . VAL A 1 172 ? 3.094 -9.821 10.100 1.00 74.81 172 VAL A C 1
ATOM 1326 O O . VAL A 1 172 ? 2.678 -8.868 10.758 1.00 74.81 172 VAL A O 1
ATOM 1329 N N . LEU A 1 173 ? 2.765 -11.078 10.408 1.00 83.50 173 LEU A N 1
ATOM 1330 C CA . LEU A 1 173 ? 1.814 -11.432 11.465 1.00 83.50 173 LEU A CA 1
ATOM 1331 C C . LEU A 1 173 ? 2.437 -11.365 12.863 1.00 83.50 173 LEU A C 1
ATOM 1333 O O . LEU A 1 173 ? 1.774 -10.946 13.812 1.00 83.50 173 LEU A O 1
ATOM 1337 N N . ILE A 1 174 ? 3.711 -11.745 12.985 1.00 89.88 174 ILE A N 1
ATOM 1338 C CA . ILE A 1 174 ? 4.440 -11.808 14.261 1.00 89.88 174 ILE A CA 1
ATOM 1339 C C . ILE A 1 174 ? 4.355 -10.497 15.066 1.00 89.88 174 ILE A C 1
ATOM 1341 O O . ILE A 1 174 ? 3.878 -10.551 16.202 1.00 89.88 174 ILE A O 1
ATOM 1345 N N . PRO A 1 175 ? 4.762 -9.319 14.541 1.00 91.31 175 PRO A N 1
ATOM 1346 C CA . PRO A 1 175 ? 4.739 -8.086 15.326 1.00 91.31 175 PRO A CA 1
ATOM 1347 C C . PRO A 1 175 ? 3.323 -7.731 15.782 1.00 91.31 175 PRO A C 1
ATOM 1349 O O . PRO A 1 175 ? 3.138 -7.334 16.929 1.00 91.31 175 PRO A O 1
ATOM 1352 N N . PHE A 1 176 ? 2.313 -7.931 14.930 1.00 90.12 176 PHE A N 1
ATOM 1353 C CA . PHE A 1 176 ? 0.925 -7.655 15.289 1.00 90.12 176 PHE A CA 1
ATOM 1354 C C . PHE A 1 176 ? 0.448 -8.530 16.452 1.00 90.12 176 PHE A C 1
ATOM 1356 O O . PHE A 1 176 ? -0.085 -8.007 17.431 1.00 90.12 176 PHE A O 1
ATOM 1363 N N . PHE A 1 177 ? 0.652 -9.849 16.378 1.00 91.25 177 PHE A N 1
ATOM 1364 C CA . PHE A 1 177 ? 0.191 -10.762 17.428 1.00 91.25 177 PHE A CA 1
ATOM 1365 C C . PHE A 1 177 ? 0.977 -10.611 18.732 1.00 91.25 177 PHE A C 1
ATOM 1367 O O . PHE A 1 177 ? 0.383 -10.732 19.801 1.00 91.25 177 PHE A O 1
ATOM 1374 N N . LEU A 1 178 ? 2.271 -10.284 18.671 1.00 94.75 178 LEU A N 1
ATOM 1375 C CA . LEU A 1 178 ? 3.044 -9.932 19.866 1.00 94.75 178 LEU A CA 1
ATOM 1376 C C . LEU A 1 178 ? 2.518 -8.654 20.522 1.00 94.75 178 LEU A C 1
ATOM 1378 O O . LEU A 1 178 ? 2.361 -8.612 21.741 1.00 94.75 178 LEU A O 1
ATOM 1382 N N . GLY A 1 179 ? 2.192 -7.639 19.719 1.00 94.25 179 GLY A N 1
ATOM 1383 C CA . GLY A 1 179 ? 1.522 -6.439 20.202 1.00 94.25 179 GLY A CA 1
ATOM 1384 C C . GLY A 1 179 ? 0.205 -6.788 20.888 1.00 94.25 179 GLY A C 1
ATOM 1385 O O . GLY A 1 179 ? 0.008 -6.444 22.050 1.00 94.25 179 GLY A O 1
ATOM 1386 N N . MET A 1 180 ? -0.661 -7.533 20.194 1.00 93.88 180 MET A N 1
ATOM 1387 C CA . MET A 1 180 ? -1.962 -7.985 20.697 1.00 93.88 180 MET A CA 1
ATOM 1388 C C . MET A 1 180 ? -1.840 -8.730 22.023 1.00 93.88 180 MET A C 1
ATOM 1390 O O . MET A 1 180 ? -2.588 -8.439 22.955 1.00 93.88 180 MET A O 1
ATOM 1394 N N . LEU A 1 181 ? -0.872 -9.638 22.136 1.00 96.00 181 LEU A N 1
ATOM 1395 C CA . LEU A 1 181 ? -0.594 -10.350 23.375 1.00 96.00 181 LEU A CA 1
ATOM 1396 C C . LEU A 1 181 ? -0.292 -9.380 24.519 1.00 96.00 181 LEU A C 1
ATOM 1398 O O . LEU A 1 181 ? -0.982 -9.416 25.534 1.00 96.00 181 LEU A O 1
ATOM 1402 N N . LEU A 1 182 ? 0.676 -8.482 24.342 1.00 96.31 182 LEU A N 1
ATOM 1403 C CA . LEU A 1 182 ? 1.083 -7.550 25.396 1.00 96.31 182 LEU A CA 1
ATOM 1404 C C . LEU A 1 182 ? -0.029 -6.571 25.779 1.00 96.31 182 LEU A C 1
ATOM 1406 O O . LEU A 1 182 ? -0.261 -6.347 26.962 1.00 96.31 182 LEU A O 1
ATOM 1410 N N . GLY A 1 183 ? -0.771 -6.050 24.802 1.00 94.88 183 GLY A N 1
ATOM 1411 C CA . GLY A 1 183 ? -1.894 -5.153 25.069 1.00 94.88 183 GLY A CA 1
ATOM 1412 C C . GLY A 1 183 ? -3.033 -5.811 25.851 1.00 94.88 183 GLY A C 1
ATOM 1413 O O . GLY A 1 183 ? -3.649 -5.172 26.697 1.00 94.88 183 GLY A O 1
ATOM 1414 N N . ASN A 1 184 ? -3.304 -7.100 25.619 1.00 95.25 184 ASN A N 1
ATOM 1415 C CA . ASN A 1 184 ? -4.324 -7.822 26.390 1.00 95.25 184 ASN A CA 1
ATOM 1416 C C . ASN A 1 184 ? -3.822 -8.264 27.777 1.00 95.25 184 ASN A C 1
ATOM 1418 O O . ASN A 1 184 ? -4.652 -8.515 28.649 1.00 95.25 184 ASN A O 1
ATOM 1422 N N . LEU A 1 185 ? -2.504 -8.366 27.983 1.00 97.00 185 LEU A N 1
ATOM 1423 C CA . LEU A 1 185 ? -1.902 -8.664 29.288 1.00 97.00 185 LEU A CA 1
ATOM 1424 C C . LEU A 1 185 ? -1.818 -7.426 30.190 1.00 97.00 185 LEU A C 1
ATOM 1426 O O . LEU A 1 185 ? -1.981 -7.554 31.401 1.00 97.00 185 LEU A O 1
ATOM 1430 N N . ASP A 1 186 ? -1.583 -6.247 29.612 1.00 95.81 186 ASP A N 1
ATOM 1431 C CA . ASP A 1 186 ? -1.359 -5.008 30.355 1.00 95.81 186 ASP A CA 1
ATOM 1432 C C . ASP A 1 186 ? -2.105 -3.812 29.716 1.00 95.81 186 ASP A C 1
ATOM 1434 O O . ASP A 1 186 ? -1.668 -3.246 28.708 1.00 95.81 186 ASP A O 1
ATOM 1438 N N . PRO A 1 187 ? -3.229 -3.366 30.310 1.00 91.50 187 PRO A N 1
ATOM 1439 C CA . PRO A 1 187 ? -3.947 -2.177 29.854 1.00 91.50 187 PRO A CA 1
ATOM 1440 C C . PRO A 1 187 ? -3.144 -0.867 29.933 1.00 91.50 187 PRO A C 1
ATOM 1442 O O . PRO A 1 187 ? -3.427 0.065 29.171 1.00 91.50 187 PRO A O 1
ATOM 1445 N N . ASP A 1 188 ? -2.161 -0.755 30.829 1.00 95.50 188 ASP A N 1
ATOM 1446 C CA . ASP A 1 188 ? -1.293 0.424 30.914 1.00 95.50 188 ASP A CA 1
ATOM 1447 C C . ASP A 1 188 ? -0.242 0.418 29.797 1.00 95.50 188 ASP A C 1
ATOM 1449 O O . ASP A 1 188 ? 0.061 1.479 29.235 1.00 95.50 188 ASP A O 1
ATOM 1453 N N . PHE A 1 189 ? 0.205 -0.764 29.361 1.00 94.44 189 PHE A N 1
ATOM 1454 C CA . PHE A 1 189 ? 1.022 -0.910 28.153 1.00 94.44 189 PHE A CA 1
ATOM 1455 C C . PHE A 1 189 ? 0.320 -0.341 26.912 1.00 94.44 189 PHE A C 1
ATOM 1457 O O . PHE A 1 189 ? 0.955 0.337 26.098 1.00 94.44 189 PHE A O 1
ATOM 1464 N N . ILE A 1 190 ? -1.005 -0.516 26.791 1.00 92.31 190 ILE A N 1
ATOM 1465 C CA . ILE A 1 190 ? -1.790 0.099 25.705 1.00 92.31 190 ILE A CA 1
ATOM 1466 C C . ILE A 1 190 ? -1.637 1.626 25.729 1.00 92.31 190 ILE A C 1
ATOM 1468 O O . ILE A 1 190 ? -1.402 2.243 24.688 1.00 92.31 190 ILE A O 1
ATOM 1472 N N . LYS A 1 191 ? -1.750 2.259 26.905 1.00 92.69 191 LYS A N 1
ATOM 1473 C CA . LYS A 1 191 ? -1.632 3.723 27.042 1.00 92.69 191 LYS A CA 1
ATOM 1474 C C . LYS A 1 191 ? -0.240 4.210 26.644 1.00 92.69 191 LYS A C 1
ATOM 1476 O O . LYS A 1 191 ? -0.133 5.239 25.977 1.00 92.69 191 LYS A O 1
ATOM 1481 N N . PHE A 1 192 ? 0.794 3.458 27.018 1.00 94.38 192 PHE A N 1
ATOM 1482 C CA . PHE A 1 192 ? 2.179 3.742 26.657 1.00 94.38 192 PHE A CA 1
ATOM 1483 C C . PHE A 1 192 ? 2.425 3.640 25.144 1.00 94.38 192 PHE A C 1
ATOM 1485 O O . PHE A 1 192 ? 3.051 4.529 24.568 1.00 94.38 192 PHE A O 1
ATOM 1492 N N . ILE A 1 193 ? 1.918 2.590 24.486 1.00 93.06 193 ILE A N 1
ATOM 1493 C CA . ILE A 1 193 ? 2.247 2.298 23.082 1.00 93.06 193 ILE A CA 1
ATOM 1494 C C . ILE A 1 193 ? 1.356 3.035 22.071 1.00 93.06 193 ILE A C 1
ATOM 1496 O O . ILE A 1 193 ? 1.777 3.272 20.939 1.00 93.06 193 ILE A O 1
ATOM 1500 N N . LYS A 1 194 ? 0.144 3.451 22.459 1.00 87.19 194 LYS A N 1
ATOM 1501 C CA . LYS A 1 194 ? -0.835 4.107 21.570 1.00 87.19 194 LYS A CA 1
ATOM 1502 C C . LYS A 1 194 ? -0.288 5.312 20.776 1.00 87.19 194 LYS A C 1
ATOM 1504 O O . LYS A 1 194 ? -0.637 5.435 19.602 1.00 87.19 194 LYS A O 1
ATOM 1509 N N . PRO A 1 195 ? 0.579 6.192 21.324 1.00 88.62 195 PRO A N 1
ATOM 1510 C CA . PRO A 1 195 ? 1.164 7.293 20.554 1.00 88.62 195 PRO A CA 1
ATOM 1511 C C . PRO A 1 195 ? 2.110 6.840 19.430 1.00 88.62 195 PRO A C 1
ATOM 1513 O O . PRO A 1 195 ? 2.303 7.583 18.463 1.00 88.62 195 PRO A O 1
ATOM 1516 N N . ALA A 1 196 ? 2.694 5.639 19.531 1.00 90.25 196 ALA A N 1
ATOM 1517 C CA . ALA A 1 196 ? 3.689 5.147 18.581 1.00 90.25 196 ALA A CA 1
ATOM 1518 C C . ALA A 1 196 ? 3.115 5.022 17.167 1.00 90.25 196 ALA A C 1
ATOM 1520 O O . ALA A 1 196 ? 3.801 5.359 16.202 1.00 90.25 196 ALA A O 1
ATOM 1521 N N . SER A 1 197 ? 1.850 4.619 17.028 1.00 80.31 197 SER A N 1
ATOM 1522 C CA . SER A 1 197 ? 1.217 4.452 15.718 1.00 80.31 197 SER A CA 1
ATOM 1523 C C . SER A 1 197 ? 1.134 5.775 14.943 1.00 80.31 197 SER A C 1
ATOM 1525 O O . SER A 1 197 ? 1.382 5.792 13.739 1.00 80.31 197 SER A O 1
ATOM 1527 N N . THR A 1 198 ? 0.868 6.900 15.617 1.00 82.06 198 THR A N 1
ATOM 1528 C CA . THR A 1 198 ? 0.841 8.238 14.994 1.00 82.06 198 THR A CA 1
ATOM 1529 C C . THR A 1 198 ? 2.238 8.709 14.584 1.00 82.06 198 THR A C 1
ATOM 1531 O O . THR A 1 198 ? 2.402 9.332 13.535 1.00 82.06 198 THR A O 1
ATOM 1534 N N . ILE A 1 199 ? 3.260 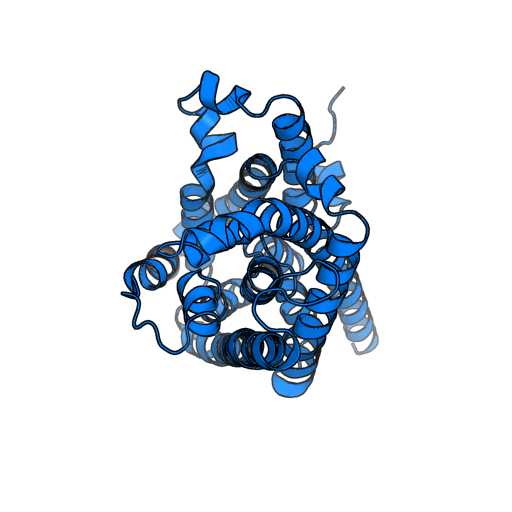8.403 15.392 1.00 88.88 199 ILE A N 1
ATOM 1535 C CA . ILE A 1 199 ? 4.661 8.726 15.074 1.00 88.88 199 ILE A CA 1
ATOM 1536 C C . ILE A 1 199 ? 5.118 7.912 13.858 1.00 88.88 199 ILE A C 1
ATOM 1538 O O . ILE A 1 199 ? 5.678 8.473 12.915 1.00 88.88 199 ILE A O 1
ATOM 1542 N N . CYS A 1 200 ? 4.817 6.610 13.845 1.00 88.44 200 CYS A N 1
ATOM 1543 C CA . CYS A 1 200 ? 5.152 5.718 12.739 1.00 88.44 200 CYS A CA 1
ATOM 1544 C C . CYS A 1 200 ? 4.540 6.202 11.424 1.00 88.44 200 CYS A C 1
ATOM 1546 O O . CYS A 1 200 ? 5.238 6.209 10.419 1.00 88.44 200 CYS A O 1
ATOM 1548 N N . LEU A 1 201 ? 3.295 6.691 11.423 1.00 84.19 201 LEU A N 1
ATOM 1549 C CA . LEU A 1 201 ? 2.668 7.238 10.215 1.00 84.19 201 LEU A CA 1
ATOM 1550 C C . LEU A 1 201 ? 3.462 8.372 9.567 1.00 84.19 201 LEU A C 1
ATOM 1552 O O . LEU A 1 201 ? 3.626 8.398 8.346 1.00 84.19 201 LEU A O 1
ATOM 1556 N N . MET A 1 202 ? 3.966 9.302 10.376 1.00 88.62 202 MET A N 1
ATOM 1557 C CA . MET A 1 202 ? 4.769 10.410 9.867 1.00 88.62 202 MET A CA 1
ATOM 1558 C C . MET A 1 202 ? 6.091 9.911 9.276 1.00 88.62 202 MET A C 1
ATOM 1560 O O . MET A 1 202 ? 6.483 10.335 8.187 1.00 88.62 202 MET A O 1
ATOM 1564 N N . LEU A 1 203 ? 6.752 8.980 9.968 1.00 90.56 203 LEU A N 1
ATOM 1565 C CA . LEU A 1 203 ? 8.006 8.379 9.511 1.00 90.56 203 LEU A CA 1
ATOM 1566 C C . LEU A 1 203 ? 7.815 7.534 8.247 1.00 90.56 203 LEU A C 1
ATOM 1568 O O . LEU A 1 203 ? 8.627 7.629 7.330 1.00 90.56 203 LEU A O 1
ATOM 1572 N N . MET A 1 204 ? 6.712 6.785 8.141 1.00 87.38 204 MET A N 1
ATOM 1573 C CA . MET A 1 204 ? 6.351 6.059 6.920 1.00 87.38 204 MET A CA 1
ATOM 1574 C C . MET A 1 204 ? 6.254 7.004 5.734 1.00 87.38 204 MET A C 1
ATOM 1576 O O . MET A 1 204 ? 6.726 6.656 4.658 1.00 87.38 204 MET A O 1
ATOM 1580 N N . GLY A 1 205 ? 5.688 8.199 5.928 1.00 89.44 205 GLY A N 1
ATOM 1581 C CA . GLY A 1 205 ? 5.629 9.206 4.877 1.00 89.44 205 GLY A CA 1
ATOM 1582 C C . GLY A 1 205 ? 7.026 9.511 4.338 1.00 89.44 205 GLY A C 1
ATOM 1583 O O . GLY A 1 205 ? 7.268 9.344 3.146 1.00 89.44 205 GLY A O 1
ATOM 1584 N N . PHE A 1 206 ? 7.974 9.854 5.212 1.00 91.75 206 PHE A N 1
ATOM 1585 C CA . PHE A 1 206 ? 9.351 10.123 4.793 1.00 91.75 206 PHE A CA 1
ATOM 1586 C C . PHE A 1 206 ? 10.004 8.937 4.082 1.00 91.75 206 PHE A C 1
ATOM 1588 O O . PHE A 1 206 ? 10.528 9.103 2.979 1.00 91.75 206 PHE A O 1
ATOM 1595 N N . VAL A 1 207 ? 9.941 7.747 4.676 1.00 88.56 207 VAL A N 1
ATOM 1596 C CA . VAL A 1 207 ? 10.610 6.567 4.123 1.00 88.56 207 VAL A CA 1
ATOM 1597 C C . VAL A 1 207 ? 9.994 6.151 2.781 1.00 88.56 207 VAL A C 1
ATOM 1599 O O . VAL A 1 207 ? 10.718 5.850 1.834 1.00 88.56 207 VAL A O 1
ATOM 1602 N N . PHE A 1 208 ? 8.666 6.199 2.646 1.00 83.69 208 PHE A N 1
ATOM 1603 C CA . PHE A 1 208 ? 7.987 5.882 1.385 1.00 83.69 208 PHE A CA 1
ATOM 1604 C C . PHE A 1 208 ? 8.291 6.913 0.306 1.00 83.69 208 PHE A C 1
ATOM 1606 O O . PHE A 1 208 ? 8.526 6.540 -0.841 1.00 83.69 208 PHE A O 1
ATOM 1613 N N . GLY A 1 209 ? 8.330 8.199 0.658 1.00 88.56 209 GLY A N 1
ATOM 1614 C CA . GLY A 1 209 ? 8.718 9.241 -0.287 1.00 88.56 209 GLY A CA 1
ATOM 1615 C C . GLY A 1 209 ? 10.157 9.075 -0.781 1.00 88.56 209 GLY A C 1
ATOM 1616 O O . GLY A 1 209 ? 10.419 9.280 -1.962 1.00 88.56 209 GLY A O 1
ATOM 1617 N N . ALA A 1 210 ? 11.072 8.598 0.068 1.00 89.25 210 ALA A N 1
ATOM 1618 C CA . ALA A 1 210 ? 12.466 8.356 -0.308 1.00 89.25 210 ALA A CA 1
ATOM 1619 C C . ALA A 1 210 ? 12.659 7.173 -1.277 1.00 89.25 210 ALA A C 1
ATOM 1621 O O . ALA A 1 210 ? 13.747 7.009 -1.838 1.00 89.25 210 ALA A O 1
ATOM 1622 N N . ALA A 1 211 ? 11.616 6.370 -1.502 1.00 81.06 211 ALA A N 1
ATOM 1623 C CA . ALA A 1 211 ? 11.582 5.342 -2.539 1.00 81.06 211 ALA A CA 1
ATOM 1624 C C . ALA A 1 211 ? 11.105 5.879 -3.905 1.00 81.06 211 ALA A C 1
ATOM 1626 O O . ALA A 1 211 ? 11.203 5.172 -4.905 1.00 81.06 211 ALA A O 1
ATOM 1627 N N . ILE A 1 212 ? 10.598 7.117 -3.977 1.00 85.81 212 ILE A N 1
ATOM 1628 C CA . ILE A 1 212 ? 10.015 7.691 -5.196 1.00 85.81 212 ILE A CA 1
ATOM 1629 C C . ILE A 1 212 ? 11.015 8.615 -5.885 1.00 85.81 212 ILE A C 1
ATOM 1631 O O . ILE A 1 212 ? 11.584 9.520 -5.270 1.00 85.81 212 ILE A O 1
ATOM 1635 N N . ASN A 1 213 ? 11.158 8.442 -7.196 1.00 88.19 213 ASN A N 1
ATOM 1636 C CA . ASN A 1 213 ? 11.750 9.441 -8.075 1.00 88.19 213 ASN A CA 1
ATOM 1637 C C . ASN A 1 213 ? 10.639 10.074 -8.923 1.00 88.19 213 ASN A C 1
ATOM 1639 O O . ASN A 1 213 ? 10.032 9.408 -9.761 1.00 88.19 213 ASN A O 1
ATOM 1643 N N . LEU A 1 214 ? 10.361 11.360 -8.702 1.00 89.50 214 LEU A N 1
ATOM 1644 C CA . LEU A 1 214 ? 9.288 12.072 -9.392 1.00 89.50 214 LEU A CA 1
ATOM 1645 C C . LEU A 1 214 ? 9.589 12.261 -10.880 1.00 89.50 214 LEU A C 1
ATOM 1647 O O . LEU A 1 214 ? 8.657 12.221 -11.672 1.00 89.50 214 LEU A O 1
ATOM 1651 N N . LYS A 1 215 ? 10.860 12.397 -11.289 1.00 88.88 215 LYS A N 1
ATOM 1652 C CA . LYS A 1 215 ? 11.211 12.434 -12.721 1.00 88.88 215 LYS A CA 1
ATOM 1653 C C . LYS A 1 215 ? 10.792 11.123 -13.380 1.00 88.88 215 LYS A C 1
ATOM 1655 O O . LYS A 1 215 ? 10.064 11.142 -14.366 1.00 88.88 215 LYS A O 1
ATOM 1660 N N . THR A 1 216 ? 11.159 9.992 -12.775 1.00 85.44 216 THR A N 1
ATOM 1661 C CA . THR A 1 216 ? 10.745 8.659 -13.232 1.00 85.44 216 THR A CA 1
ATOM 1662 C C . THR A 1 216 ? 9.230 8.492 -13.209 1.00 85.44 216 THR A C 1
ATOM 1664 O O . THR A 1 216 ? 8.684 7.972 -14.170 1.00 85.44 216 THR A O 1
ATOM 1667 N N . ALA A 1 217 ? 8.527 8.967 -12.179 1.00 86.56 217 ALA A N 1
ATOM 1668 C CA . ALA A 1 217 ? 7.065 8.897 -12.141 1.00 86.56 217 ALA A CA 1
ATOM 1669 C C . ALA A 1 217 ? 6.419 9.719 -13.271 1.00 86.56 217 ALA A C 1
ATOM 1671 O O . ALA A 1 217 ? 5.502 9.246 -13.932 1.00 86.56 217 ALA A O 1
ATOM 1672 N N . PHE A 1 218 ? 6.906 10.930 -13.547 1.00 89.75 218 PHE A N 1
ATOM 1673 C CA . PHE A 1 218 ? 6.346 11.765 -14.613 1.00 89.75 218 PHE A CA 1
ATOM 1674 C C . PHE A 1 218 ? 6.705 11.279 -16.024 1.00 89.75 218 PHE A C 1
ATOM 1676 O O . PHE A 1 218 ? 5.949 11.568 -16.951 1.00 89.75 218 PHE A O 1
ATOM 1683 N N . HIS A 1 219 ? 7.773 10.487 -16.196 1.00 90.06 219 HIS A N 1
ATOM 1684 C CA . HIS A 1 219 ? 8.069 9.820 -17.472 1.00 90.06 219 HIS A CA 1
ATOM 1685 C C . HIS A 1 219 ? 6.938 8.891 -17.942 1.00 90.06 219 HIS A C 1
ATOM 1687 O O . HIS A 1 219 ? 6.712 8.796 -19.146 1.00 90.06 219 HIS A O 1
ATOM 1693 N N . ALA A 1 220 ? 6.163 8.304 -17.022 1.00 90.31 220 ALA A N 1
ATOM 1694 C CA . ALA A 1 220 ? 5.002 7.474 -17.350 1.00 90.31 220 ALA A CA 1
ATOM 1695 C C . ALA A 1 220 ? 3.900 8.246 -18.095 1.00 90.31 220 ALA A C 1
ATOM 1697 O O . ALA A 1 220 ? 3.073 7.650 -18.793 1.00 90.31 220 ALA A O 1
ATOM 1698 N N . GLY A 1 221 ? 3.855 9.572 -17.908 1.00 92.50 221 GLY A N 1
ATOM 1699 C CA . GLY A 1 221 ? 2.919 10.476 -18.563 1.00 92.50 221 GLY A CA 1
ATOM 1700 C C . GLY A 1 221 ? 1.471 9.983 -18.522 1.00 92.50 221 GLY A C 1
ATOM 1701 O O . GLY A 1 221 ? 0.944 9.577 -17.485 1.00 92.50 221 GLY A O 1
ATOM 1702 N N . LEU A 1 222 ? 0.821 10.004 -19.685 1.00 94.81 222 LEU A N 1
ATOM 1703 C CA . LEU A 1 222 ? -0.581 9.613 -19.822 1.00 94.81 222 LEU A CA 1
ATOM 1704 C C . LEU A 1 222 ? -0.819 8.118 -19.548 1.00 94.81 222 LEU A C 1
ATOM 1706 O O . LEU A 1 222 ? -1.877 7.754 -19.036 1.00 94.81 222 LEU A O 1
ATOM 1710 N N . ARG A 1 223 ? 0.160 7.252 -19.832 1.00 96.31 223 ARG A N 1
ATOM 1711 C CA . ARG A 1 223 ? 0.028 5.801 -19.624 1.00 96.31 223 ARG A CA 1
ATOM 1712 C C . ARG A 1 223 ? -0.095 5.457 -18.146 1.00 96.31 223 ARG A C 1
ATOM 1714 O O . ARG A 1 223 ? -0.940 4.645 -17.779 1.00 96.31 223 ARG A O 1
ATOM 1721 N N . GLY A 1 224 ? 0.672 6.126 -17.284 1.00 96.12 224 GLY A N 1
ATOM 1722 C CA . GLY A 1 224 ? 0.560 5.922 -15.838 1.00 96.12 224 GLY A CA 1
ATOM 1723 C C . GLY A 1 224 ? -0.775 6.419 -15.274 1.00 96.12 224 GLY A C 1
ATOM 1724 O O . GLY A 1 224 ? -1.334 5.786 -14.380 1.00 96.12 224 GLY A O 1
ATOM 1725 N N . ILE A 1 225 ? -1.352 7.487 -15.840 1.00 96.94 225 ILE A N 1
ATOM 1726 C CA . ILE A 1 225 ? -2.715 7.929 -15.490 1.00 96.94 225 ILE A CA 1
ATOM 1727 C C . ILE A 1 225 ? -3.738 6.857 -15.881 1.00 96.94 225 ILE A C 1
ATOM 1729 O O . ILE A 1 225 ? -4.592 6.501 -15.070 1.00 96.94 225 ILE A O 1
ATOM 1733 N N . VAL A 1 226 ? -3.634 6.302 -17.091 1.00 97.81 226 VAL A N 1
ATOM 1734 C CA . VAL A 1 226 ? -4.536 5.236 -17.553 1.00 97.81 226 VAL A CA 1
ATOM 1735 C C . VAL A 1 226 ? -4.416 3.986 -16.684 1.00 97.81 226 VAL A C 1
ATOM 1737 O O . VAL A 1 226 ? -5.441 3.475 -16.232 1.00 97.81 226 VAL A O 1
ATOM 1740 N N . LEU A 1 227 ? -3.197 3.545 -16.358 1.00 98.31 227 LEU A N 1
ATOM 1741 C CA . LEU A 1 227 ? -2.996 2.426 -15.434 1.00 98.31 227 LEU A CA 1
ATOM 1742 C C . LEU A 1 227 ? -3.631 2.707 -14.063 1.00 98.31 227 LEU A C 1
ATOM 1744 O O . LEU A 1 227 ? -4.315 1.845 -13.515 1.00 98.31 227 LEU A O 1
ATOM 1748 N N . SER A 1 228 ? -3.483 3.929 -13.545 1.00 98.12 228 SER A N 1
ATOM 1749 C CA . SER A 1 228 ? -4.104 4.345 -12.280 1.00 98.12 228 SER A CA 1
ATOM 1750 C C . SER A 1 228 ? -5.618 4.228 -12.302 1.00 98.12 228 SER A C 1
ATOM 1752 O O . SER A 1 228 ? -6.208 3.718 -11.350 1.00 98.12 228 SER A O 1
ATOM 1754 N N . ILE A 1 229 ? -6.247 4.689 -13.383 1.00 98.19 229 ILE A N 1
ATOM 1755 C CA . ILE A 1 229 ? -7.698 4.616 -13.552 1.00 98.19 229 ILE A CA 1
ATOM 1756 C C . ILE A 1 229 ? -8.140 3.154 -13.582 1.00 98.19 229 ILE A C 1
ATOM 1758 O O . ILE A 1 229 ? -9.069 2.792 -12.869 1.00 98.19 229 ILE A O 1
ATOM 1762 N N . ILE A 1 230 ? -7.455 2.302 -14.343 1.00 98.00 230 ILE A N 1
ATOM 1763 C CA . ILE A 1 230 ? -7.803 0.880 -14.452 1.00 98.00 230 ILE A CA 1
ATOM 1764 C C . ILE A 1 230 ? -7.671 0.178 -13.099 1.00 98.00 230 ILE A C 1
ATOM 1766 O O . ILE A 1 230 ? -8.599 -0.505 -12.665 1.00 98.00 230 ILE A O 1
ATOM 1770 N N . VAL A 1 231 ? -6.553 0.387 -12.400 1.00 97.88 231 VAL A N 1
ATOM 1771 C CA . VAL A 1 231 ? -6.307 -0.194 -11.072 1.00 97.88 231 VAL A CA 1
ATOM 1772 C C . VAL A 1 231 ? -7.373 0.262 -10.078 1.00 97.88 231 VAL A C 1
ATOM 1774 O O . VAL A 1 231 ? -7.900 -0.568 -9.334 1.00 97.88 231 VAL A O 1
ATOM 1777 N N . LEU A 1 232 ? -7.736 1.549 -10.089 1.00 98.25 232 LEU A N 1
ATOM 1778 C CA . LEU A 1 232 ? -8.805 2.075 -9.242 1.00 98.25 232 LEU A CA 1
ATOM 1779 C C . LEU A 1 232 ? -10.160 1.484 -9.605 1.00 98.25 232 LEU A C 1
ATOM 1781 O O . LEU A 1 232 ? -10.872 1.080 -8.700 1.00 98.25 232 LEU A O 1
ATOM 1785 N N . LEU A 1 233 ? -10.524 1.395 -10.883 1.00 98.12 233 LEU A N 1
ATOM 1786 C CA . LEU A 1 233 ? -11.810 0.828 -11.298 1.00 98.12 233 LEU A CA 1
ATOM 1787 C C . LEU A 1 233 ? -11.952 -0.627 -10.847 1.00 98.12 233 LEU A C 1
ATOM 1789 O O . LEU A 1 233 ? -12.976 -0.988 -10.269 1.00 98.12 233 LEU A O 1
ATOM 1793 N N . ILE A 1 234 ? -10.910 -1.440 -11.042 1.00 98.00 234 ILE A N 1
ATOM 1794 C CA . ILE A 1 234 ? -10.901 -2.843 -10.616 1.00 98.00 234 ILE A CA 1
ATOM 1795 C C . ILE A 1 234 ? -11.009 -2.931 -9.089 1.00 98.00 234 ILE A C 1
ATOM 1797 O O . ILE A 1 234 ? -11.910 -3.589 -8.567 1.00 98.00 234 ILE A O 1
ATOM 1801 N N . ASN A 1 235 ? -10.130 -2.248 -8.348 1.00 97.50 235 ASN A N 1
ATOM 1802 C CA . ASN A 1 235 ? -10.142 -2.345 -6.888 1.00 97.50 235 ASN A CA 1
ATOM 1803 C C . ASN A 1 235 ? -11.412 -1.727 -6.283 1.00 97.50 235 ASN A C 1
ATOM 1805 O O . ASN A 1 235 ? -11.974 -2.302 -5.355 1.00 97.50 235 ASN A O 1
ATOM 1809 N N . LEU A 1 236 ? -11.926 -0.616 -6.814 1.00 97.75 236 LEU A N 1
ATOM 1810 C CA . LEU A 1 236 ? -13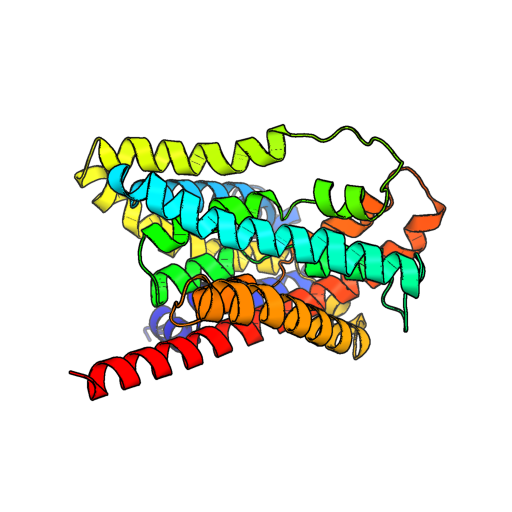.162 -0.004 -6.324 1.00 97.75 236 LEU A CA 1
ATOM 1811 C C . LEU A 1 236 ? -14.386 -0.876 -6.614 1.00 97.75 236 LEU A C 1
ATOM 1813 O O . LEU A 1 236 ? -15.304 -0.927 -5.796 1.00 97.75 236 LEU A O 1
ATOM 1817 N N . LEU A 1 237 ? -14.412 -1.591 -7.738 1.00 97.75 237 LEU A N 1
ATOM 1818 C CA . LEU A 1 237 ? -15.475 -2.553 -8.005 1.00 97.75 237 LEU A CA 1
ATOM 1819 C C . LEU A 1 237 ? -15.462 -3.674 -6.957 1.00 97.75 237 LEU A C 1
ATOM 1821 O O . LEU A 1 237 ? -16.464 -3.913 -6.287 1.00 97.75 237 LEU A O 1
ATOM 1825 N N . PHE A 1 238 ? -14.325 -4.341 -6.774 1.00 97.62 238 PHE A N 1
ATOM 1826 C CA . PHE A 1 238 ? -14.260 -5.544 -5.944 1.00 97.62 238 PHE A CA 1
ATOM 1827 C C . PHE A 1 238 ? -14.135 -5.253 -4.441 1.00 97.62 238 PHE A C 1
ATOM 1829 O O . PHE A 1 238 ? -14.865 -5.835 -3.644 1.00 97.62 238 PHE A O 1
ATOM 1836 N N . MET A 1 239 ? -13.254 -4.339 -4.034 1.00 96.69 239 MET A N 1
ATOM 1837 C CA . MET A 1 239 ? -12.980 -4.049 -2.620 1.00 96.69 239 MET A CA 1
ATOM 1838 C C . MET A 1 239 ? -13.975 -3.049 -2.032 1.00 96.69 239 MET A C 1
ATOM 1840 O O . MET A 1 239 ? -14.476 -3.258 -0.930 1.00 96.69 239 MET A O 1
ATOM 1844 N N . TYR A 1 240 ? -14.278 -1.962 -2.747 1.00 97.31 240 TYR A N 1
ATOM 1845 C CA . TYR A 1 240 ? -15.204 -0.939 -2.253 1.00 97.31 240 TYR A CA 1
ATOM 1846 C C . TYR A 1 240 ? -16.669 -1.342 -2.445 1.00 97.31 240 TYR A C 1
ATOM 1848 O O . TYR A 1 240 ? -17.413 -1.435 -1.469 1.00 97.31 240 TYR A O 1
ATOM 1856 N N . LEU A 1 241 ? -17.103 -1.590 -3.680 1.00 97.62 241 LEU A N 1
ATOM 1857 C CA . LEU A 1 241 ? -18.513 -1.842 -3.960 1.00 97.62 241 LEU A CA 1
ATOM 1858 C C . LEU A 1 241 ? -18.933 -3.246 -3.505 1.00 97.62 241 LEU A C 1
ATOM 1860 O O . LEU A 1 241 ? -19.846 -3.372 -2.692 1.00 97.62 241 LEU A O 1
ATOM 1864 N N . LEU A 1 242 ? -18.279 -4.300 -3.996 1.00 97.62 242 LEU A N 1
ATOM 1865 C CA . LEU A 1 242 ? -18.712 -5.672 -3.716 1.00 97.62 242 LEU A CA 1
ATOM 1866 C C . LEU A 1 242 ? -18.396 -6.107 -2.277 1.00 97.62 242 LEU A C 1
ATOM 1868 O O . LEU A 1 242 ? -19.313 -6.484 -1.544 1.00 97.62 242 LEU A O 1
ATOM 1872 N N . ALA A 1 243 ? -17.136 -6.022 -1.842 1.00 96.75 243 ALA A N 1
ATOM 1873 C CA . ALA A 1 243 ? -16.750 -6.464 -0.503 1.00 96.75 243 ALA A CA 1
ATOM 1874 C C . ALA A 1 243 ? -17.306 -5.544 0.599 1.00 96.75 243 ALA A C 1
ATOM 1876 O O . ALA A 1 243 ? -18.090 -5.998 1.432 1.00 96.75 243 ALA A O 1
ATOM 1877 N N . ASP A 1 244 ? -16.935 -4.258 0.608 1.00 95.88 244 ASP A N 1
ATOM 1878 C CA . ASP A 1 244 ? -17.254 -3.345 1.719 1.00 95.88 244 ASP A CA 1
ATOM 1879 C C . ASP A 1 244 ? -18.742 -2.938 1.733 1.00 95.88 244 ASP A C 1
ATOM 1881 O O . ASP A 1 244 ? -19.419 -3.098 2.752 1.00 95.88 244 ASP A O 1
ATOM 1885 N N . LYS A 1 245 ? -19.297 -2.454 0.609 1.00 95.50 245 LYS A N 1
ATOM 1886 C CA . LYS A 1 245 ? -20.687 -1.951 0.559 1.00 95.50 245 LYS A CA 1
ATOM 1887 C C . LYS A 1 245 ? -21.744 -3.053 0.457 1.00 95.50 245 LYS A C 1
ATOM 1889 O O . LYS A 1 245 ? -22.737 -2.978 1.177 1.00 95.50 245 LYS A O 1
ATOM 1894 N N . VAL A 1 246 ? -21.588 -4.028 -0.440 1.00 97.00 246 VAL A N 1
ATOM 1895 C CA . VAL A 1 246 ? -22.649 -5.015 -0.729 1.00 97.00 246 VAL A CA 1
ATOM 1896 C C . VAL A 1 246 ? -22.627 -6.174 0.268 1.00 97.00 246 VAL A C 1
ATOM 1898 O O . VAL A 1 246 ? -23.653 -6.467 0.884 1.00 97.00 246 VAL A O 1
ATOM 1901 N N . ILE A 1 247 ? -21.475 -6.822 0.452 1.00 96.56 247 ILE A N 1
ATOM 1902 C CA . ILE A 1 247 ? -21.372 -8.039 1.273 1.00 96.56 247 ILE A CA 1
ATOM 1903 C C . ILE A 1 247 ? -21.266 -7.700 2.756 1.00 96.56 247 ILE A C 1
ATOM 1905 O O . ILE A 1 247 ? -22.039 -8.212 3.566 1.00 96.56 247 ILE A O 1
ATOM 1909 N N . LEU A 1 248 ? -20.326 -6.826 3.118 1.00 94.56 248 LEU A N 1
ATOM 1910 C CA . LEU A 1 248 ? -20.072 -6.473 4.515 1.00 94.56 248 LEU A CA 1
ATOM 1911 C C . LEU A 1 248 ? -20.990 -5.358 5.029 1.00 94.56 248 LEU A C 1
ATOM 1913 O O . LEU A 1 248 ? -21.050 -5.147 6.240 1.00 94.56 248 LEU A O 1
ATOM 1917 N N . LYS A 1 249 ? -21.723 -4.681 4.132 1.00 94.38 249 LYS A N 1
ATOM 1918 C CA . LYS A 1 249 ? -22.696 -3.615 4.443 1.00 94.38 249 LYS A CA 1
ATOM 1919 C C . LYS A 1 249 ? -22.115 -2.491 5.299 1.00 94.38 249 LYS A C 1
ATOM 1921 O O . LYS A 1 249 ? -22.777 -1.936 6.174 1.00 94.38 249 LYS A O 1
ATOM 1926 N N . ARG A 1 250 ? -20.856 -2.156 5.049 1.00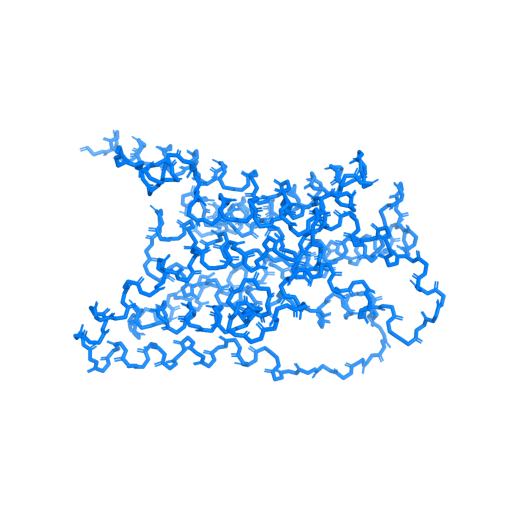 91.81 250 ARG A N 1
ATOM 1927 C CA . ARG A 1 250 ? -20.105 -1.135 5.774 1.00 91.81 250 ARG A CA 1
ATOM 1928 C C . ARG A 1 250 ? -20.228 0.238 5.094 1.00 91.81 250 ARG A C 1
ATOM 1930 O O . ARG A 1 250 ? -20.761 0.359 3.984 1.00 91.81 250 ARG A O 1
ATOM 1937 N N . PRO A 1 251 ? -19.744 1.313 5.742 1.00 91.12 251 PRO A N 1
ATOM 1938 C CA . PRO A 1 251 ? -19.846 2.668 5.199 1.00 91.12 251 PRO A CA 1
ATOM 1939 C C . PRO A 1 251 ? -19.178 2.853 3.827 1.00 91.12 251 PRO A C 1
ATOM 1941 O O . PRO A 1 251 ? -19.672 3.638 3.016 1.00 91.12 251 PRO A O 1
ATOM 1944 N N . GLY A 1 252 ? -18.113 2.098 3.528 1.00 93.12 252 GLY A N 1
ATOM 1945 C CA . GLY A 1 252 ? -17.389 2.166 2.256 1.00 93.12 252 GLY A CA 1
ATOM 1946 C C . GLY A 1 252 ? -15.963 2.717 2.365 1.00 93.12 252 GLY A C 1
ATOM 1947 O O . GLY A 1 252 ? -15.162 2.566 1.448 1.00 93.12 252 GLY A O 1
ATOM 1948 N N . TRP A 1 253 ? -15.610 3.405 3.456 1.00 94.12 253 TRP A N 1
ATOM 1949 C CA . TRP A 1 253 ? -14.278 4.012 3.554 1.00 94.12 253 TRP A CA 1
ATOM 1950 C C . TRP A 1 253 ? -13.174 2.950 3.665 1.00 94.12 253 TRP A C 1
ATOM 1952 O O . TRP A 1 253 ? -12.054 3.207 3.230 1.00 94.12 253 TRP A O 1
ATOM 1962 N N . PHE A 1 254 ? -13.484 1.768 4.212 1.00 94.50 254 PHE A N 1
ATOM 1963 C CA . PHE A 1 254 ? -12.518 0.695 4.428 1.00 94.50 254 PHE A CA 1
ATOM 1964 C C . PHE A 1 254 ? -12.089 0.102 3.084 1.00 94.50 254 PHE A C 1
ATOM 1966 O O . PHE A 1 254 ? -10.904 0.097 2.756 1.00 94.50 254 PHE A O 1
ATOM 1973 N N . GLY A 1 255 ? -13.054 -0.324 2.268 1.00 95.69 255 GLY A N 1
ATOM 1974 C CA . GLY A 1 255 ? -12.806 -0.884 0.944 1.00 95.69 255 GLY A CA 1
ATOM 1975 C C . GLY A 1 255 ? -12.134 0.123 0.018 1.00 95.69 255 GLY A C 1
ATOM 1976 O O . GLY A 1 255 ? -11.165 -0.223 -0.652 1.00 95.69 255 GLY A O 1
ATOM 1977 N N . ALA A 1 256 ? -12.567 1.390 0.047 1.00 96.31 256 ALA A N 1
ATOM 1978 C CA . ALA A 1 256 ? -11.901 2.462 -0.696 1.00 96.31 256 ALA A CA 1
ATOM 1979 C C . ALA A 1 256 ? -10.449 2.678 -0.228 1.00 96.31 256 ALA A C 1
ATOM 1981 O O . ALA A 1 256 ? -9.560 2.883 -1.051 1.00 96.31 256 ALA A O 1
ATOM 1982 N N . GLY A 1 257 ? -10.182 2.569 1.077 1.00 94.31 257 GLY A N 1
ATOM 1983 C CA . GLY A 1 257 ? -8.839 2.707 1.645 1.00 94.31 257 GLY A CA 1
ATOM 1984 C C . GLY A 1 257 ? -7.870 1.608 1.205 1.00 94.31 257 GLY A C 1
ATOM 1985 O O . GLY A 1 257 ? -6.666 1.852 1.145 1.00 94.31 257 GLY A O 1
ATOM 1986 N N . LEU A 1 258 ? -8.383 0.425 0.850 1.00 94.94 258 LEU A N 1
ATOM 1987 C CA . LEU A 1 258 ? -7.592 -0.693 0.322 1.00 94.94 258 LEU A CA 1
ATOM 1988 C C . LEU A 1 258 ? -7.296 -0.593 -1.183 1.00 94.94 258 LEU A C 1
ATOM 1990 O O . LEU A 1 258 ? -6.541 -1.410 -1.705 1.00 94.94 258 LEU A O 1
ATOM 1994 N N . CYS A 1 259 ? -7.872 0.382 -1.893 1.00 96.69 259 CYS A N 1
ATOM 1995 C CA . CYS A 1 259 ? -7.757 0.478 -3.353 1.00 96.69 259 CYS A CA 1
ATOM 1996 C C . CYS A 1 259 ? -6.477 1.173 -3.842 1.00 96.69 259 CYS A C 1
ATOM 1998 O O . CYS A 1 259 ? -6.195 1.154 -5.040 1.00 96.69 259 CYS A O 1
ATOM 2000 N N . ALA A 1 260 ? -5.709 1.802 -2.950 1.00 95.12 260 ALA A N 1
ATOM 2001 C CA . ALA A 1 260 ? -4.453 2.449 -3.315 1.00 95.12 260 ALA A CA 1
ATOM 2002 C C . ALA A 1 260 ? -3.318 1.433 -3.392 1.00 95.12 260 ALA A C 1
ATOM 2004 O O . ALA A 1 260 ? -3.122 0.687 -2.438 1.00 95.12 260 ALA A O 1
ATOM 2005 N N . THR A 1 261 ? -2.525 1.456 -4.466 1.00 93.81 261 THR A N 1
ATOM 2006 C CA . THR A 1 261 ? -1.285 0.664 -4.538 1.00 93.81 261 THR A CA 1
ATOM 2007 C C . THR A 1 261 ? -0.151 1.342 -3.756 1.00 93.81 261 THR A C 1
ATOM 2009 O O . THR A 1 261 ? -0.311 2.464 -3.273 1.00 93.81 261 THR A O 1
ATOM 2012 N N . THR A 1 262 ? 1.000 0.683 -3.601 1.00 88.94 262 THR A N 1
ATOM 2013 C CA . THR A 1 262 ? 2.150 1.197 -2.831 1.00 88.94 262 THR A CA 1
ATOM 2014 C C . THR A 1 262 ? 3.431 1.250 -3.655 1.00 88.94 262 THR A C 1
ATOM 2016 O O . THR A 1 262 ? 3.609 0.468 -4.583 1.00 88.94 262 THR A O 1
ATOM 2019 N N . GLY A 1 263 ? 4.370 2.119 -3.268 1.00 82.75 263 GLY A N 1
ATOM 2020 C CA . GLY A 1 263 ? 5.694 2.207 -3.893 1.00 82.75 263 GLY A CA 1
ATOM 2021 C C . GLY A 1 263 ? 6.522 0.918 -3.796 1.00 82.75 263 GLY A C 1
ATOM 2022 O O . GLY A 1 263 ? 7.413 0.711 -4.612 1.00 82.75 263 GLY A O 1
ATOM 2023 N N . VAL A 1 264 ? 6.201 0.012 -2.862 1.00 83.38 264 VAL A N 1
ATOM 2024 C CA . VAL A 1 264 ? 6.832 -1.324 -2.784 1.00 83.38 264 VAL A CA 1
ATOM 2025 C C . VAL A 1 264 ? 6.592 -2.137 -4.064 1.00 83.38 264 VAL A C 1
ATOM 2027 O O . VAL A 1 264 ? 7.453 -2.926 -4.446 1.00 83.38 264 VAL A O 1
ATOM 2030 N N . ALA A 1 265 ? 5.485 -1.892 -4.776 1.00 90.88 265 ALA A N 1
ATOM 2031 C CA . ALA A 1 265 ? 5.189 -2.555 -6.043 1.00 90.88 265 ALA A CA 1
ATOM 2032 C C . ALA A 1 265 ? 6.263 -2.289 -7.112 1.00 90.88 265 ALA A C 1
ATOM 2034 O O . ALA A 1 265 ? 6.466 -3.123 -7.983 1.00 90.88 265 ALA A O 1
ATOM 2035 N N . CYS A 1 266 ? 7.002 -1.176 -7.035 1.00 90.06 266 CYS A N 1
ATOM 2036 C CA . CYS A 1 266 ? 8.065 -0.849 -7.989 1.00 90.06 266 CYS A CA 1
ATOM 2037 C C . CYS A 1 266 ? 9.266 -1.810 -7.937 1.00 90.06 266 CYS A C 1
ATOM 2039 O O . CYS A 1 266 ? 10.082 -1.802 -8.850 1.00 90.06 266 CYS A O 1
ATOM 2041 N N . VAL A 1 267 ? 9.412 -2.620 -6.886 1.00 86.69 267 VAL A N 1
ATOM 2042 C CA . VAL A 1 267 ? 10.472 -3.644 -6.812 1.00 86.69 267 VAL A CA 1
ATOM 2043 C C . VAL A 1 267 ? 10.085 -4.899 -7.600 1.00 86.69 267 VAL A C 1
ATOM 2045 O O . VAL A 1 267 ? 10.942 -5.641 -8.076 1.00 86.69 267 VAL A O 1
ATOM 2048 N N . ASP A 1 268 ? 8.784 -5.117 -7.763 1.00 90.25 268 ASP A N 1
ATOM 2049 C CA . ASP A 1 268 ? 8.211 -6.347 -8.284 1.00 90.25 268 ASP A CA 1
ATOM 2050 C C . ASP A 1 268 ? 8.567 -6.662 -9.749 1.00 90.25 268 ASP A C 1
ATOM 2052 O O . ASP A 1 268 ? 8.883 -7.818 -10.024 1.00 90.25 268 ASP A O 1
ATOM 2056 N N . PRO A 1 269 ? 8.632 -5.687 -10.686 1.00 93.06 269 PRO A N 1
ATOM 2057 C CA . PRO A 1 269 ? 9.038 -5.956 -12.066 1.00 93.06 269 PRO A CA 1
ATOM 2058 C C . PRO A 1 269 ? 10.387 -6.674 -12.173 1.00 93.06 269 PRO A C 1
ATOM 2060 O O . PRO A 1 269 ? 10.531 -7.608 -12.958 1.00 93.06 269 PRO A O 1
ATOM 2063 N N . SER A 1 270 ? 11.364 -6.278 -11.352 1.00 90.31 270 SER A N 1
ATOM 2064 C CA . SER A 1 270 ? 12.690 -6.901 -11.333 1.00 90.31 270 SER A CA 1
ATOM 2065 C C . SER A 1 270 ? 12.649 -8.334 -10.806 1.00 90.31 270 SER A C 1
ATOM 2067 O O . SER A 1 270 ? 13.381 -9.187 -11.298 1.00 90.31 270 SER A O 1
ATOM 2069 N N . LEU A 1 271 ? 11.790 -8.608 -9.820 1.00 88.19 271 LEU A N 1
ATOM 2070 C CA . LEU A 1 271 ? 11.611 -9.952 -9.269 1.00 88.19 271 LEU A CA 1
ATOM 2071 C C . LEU A 1 271 ? 10.869 -10.863 -10.249 1.00 88.19 271 LEU A C 1
ATOM 2073 O O . LEU A 1 271 ? 11.242 -12.019 -10.411 1.00 88.19 271 LEU A O 1
ATOM 2077 N N . MET A 1 272 ? 9.864 -10.335 -10.947 1.00 88.25 272 MET A N 1
ATOM 2078 C CA . MET A 1 272 ? 9.147 -11.057 -11.999 1.00 88.25 272 MET A CA 1
ATOM 2079 C C . MET A 1 272 ? 10.036 -11.372 -13.207 1.00 88.25 272 MET A C 1
ATOM 2081 O O . MET A 1 272 ? 9.847 -12.401 -13.849 1.00 88.25 272 MET A O 1
ATOM 2085 N N . ALA A 1 273 ? 10.992 -10.496 -13.529 1.00 89.00 273 ALA A N 1
ATOM 2086 C CA . ALA A 1 273 ? 11.930 -10.693 -14.634 1.00 89.00 273 ALA A CA 1
ATOM 2087 C C . ALA A 1 273 ? 13.088 -11.641 -14.271 1.00 89.00 273 ALA A C 1
ATOM 2089 O O . ALA A 1 273 ? 13.862 -12.038 -15.146 1.00 89.00 273 ALA A O 1
ATOM 2090 N N . ALA A 1 274 ? 13.228 -12.004 -12.992 1.00 82.88 274 ALA A N 1
ATOM 2091 C CA . ALA A 1 274 ? 14.289 -12.888 -12.540 1.00 82.88 274 ALA A CA 1
ATOM 2092 C C . ALA A 1 274 ? 14.201 -14.243 -13.258 1.00 82.88 274 ALA A C 1
ATOM 2094 O O . ALA A 1 274 ? 13.148 -14.874 -13.314 1.00 82.88 274 ALA A O 1
ATOM 2095 N N . GLY A 1 275 ? 15.328 -14.689 -13.814 1.00 71.81 275 GLY A N 1
ATOM 2096 C CA . GLY A 1 275 ? 15.414 -15.955 -14.544 1.00 71.81 275 GLY A CA 1
ATOM 2097 C C . GLY A 1 275 ? 15.128 -15.867 -16.046 1.00 71.81 275 GLY A C 1
ATOM 2098 O O . GLY A 1 275 ? 15.266 -16.882 -16.723 1.00 71.81 275 GLY A O 1
ATOM 2099 N N . ASN A 1 276 ? 14.789 -14.692 -16.595 1.00 83.38 276 ASN A N 1
ATOM 2100 C CA . ASN A 1 276 ? 14.720 -14.491 -18.046 1.00 83.38 276 ASN A CA 1
ATOM 2101 C C . ASN A 1 276 ? 15.186 -13.084 -18.457 1.00 83.38 276 ASN A C 1
ATOM 2103 O O . ASN A 1 276 ? 14.466 -12.097 -18.307 1.00 83.38 276 ASN A O 1
ATOM 2107 N N . GLU A 1 277 ? 16.383 -13.003 -19.042 1.00 85.19 277 GLU A N 1
ATOM 2108 C CA . GLU A 1 277 ? 16.997 -11.737 -19.467 1.00 85.19 277 GLU A CA 1
ATOM 2109 C C . GLU A 1 277 ? 16.175 -10.975 -20.514 1.00 85.19 277 GLU A C 1
ATOM 2111 O O . GLU A 1 277 ? 16.217 -9.744 -20.539 1.00 85.19 277 GLU A O 1
ATOM 2116 N N . ALA A 1 278 ? 15.360 -11.666 -21.322 1.00 87.88 278 ALA A N 1
ATOM 2117 C CA . ALA A 1 278 ? 14.486 -11.015 -22.299 1.00 87.88 278 ALA A CA 1
ATOM 2118 C C . ALA A 1 278 ? 13.466 -10.074 -21.634 1.00 87.88 278 ALA A C 1
ATOM 2120 O O . ALA A 1 278 ? 12.974 -9.138 -22.264 1.00 87.88 278 ALA A O 1
ATOM 2121 N N . TYR A 1 279 ? 13.165 -10.286 -20.350 1.00 90.94 279 TYR A N 1
ATOM 2122 C CA . TYR A 1 279 ? 12.223 -9.465 -19.599 1.00 90.94 279 TYR A CA 1
ATOM 2123 C C . TYR A 1 279 ? 12.842 -8.211 -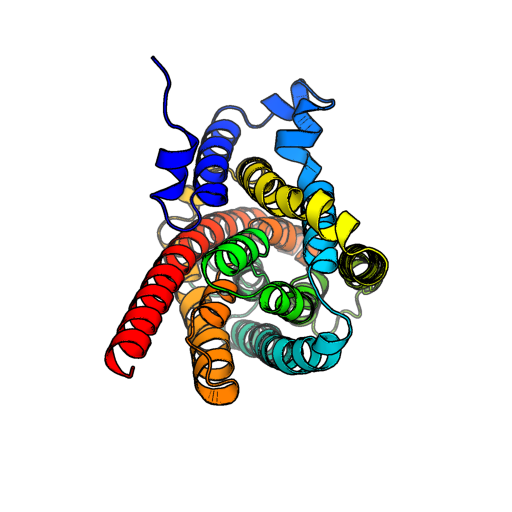18.976 1.00 90.94 279 TYR A C 1
ATOM 2125 O O . TYR A 1 279 ? 12.108 -7.316 -18.550 1.00 90.94 279 TYR A O 1
ATOM 2133 N N . ALA A 1 280 ? 14.173 -8.081 -18.982 1.00 91.12 280 ALA A N 1
ATOM 2134 C CA . ALA A 1 280 ? 14.856 -6.913 -18.428 1.00 91.12 280 ALA A CA 1
ATOM 2135 C C . ALA A 1 280 ? 14.415 -5.596 -19.097 1.00 91.12 280 ALA A C 1
ATOM 2137 O O . ALA A 1 280 ? 14.362 -4.552 -18.443 1.00 91.12 280 ALA A O 1
ATOM 2138 N N . ALA A 1 281 ? 14.027 -5.651 -20.376 1.00 93.75 281 ALA A N 1
ATOM 2139 C CA . ALA A 1 281 ? 13.567 -4.495 -21.143 1.00 93.75 281 ALA A CA 1
ATOM 2140 C C . ALA A 1 281 ? 12.260 -3.871 -20.610 1.00 93.75 281 ALA A C 1
ATOM 2142 O O . ALA A 1 281 ? 12.043 -2.675 -20.798 1.00 93.75 281 ALA A O 1
ATOM 2143 N N . TYR A 1 282 ? 11.406 -4.633 -19.913 1.00 94.62 282 TYR A N 1
ATOM 2144 C CA . TYR A 1 282 ? 10.140 -4.112 -19.374 1.00 94.62 282 TYR A CA 1
ATOM 2145 C C . TYR A 1 282 ? 10.305 -3.348 -18.059 1.00 94.62 282 TYR A C 1
ATOM 2147 O O . TYR A 1 282 ? 9.435 -2.549 -17.705 1.00 94.62 282 TYR A O 1
ATOM 2155 N N . ILE A 1 283 ? 11.393 -3.594 -17.322 1.00 94.38 283 ILE A N 1
ATOM 2156 C CA . ILE A 1 283 ? 11.566 -3.109 -15.948 1.00 94.38 283 ILE A CA 1
ATOM 2157 C C . ILE A 1 283 ? 11.493 -1.574 -15.866 1.00 94.38 283 ILE A C 1
ATOM 2159 O O . ILE A 1 283 ? 10.702 -1.081 -15.060 1.00 94.38 283 ILE A O 1
ATOM 2163 N N . PRO A 1 284 ? 12.242 -0.786 -16.668 1.00 93.56 284 PRO A N 1
ATOM 2164 C CA . PRO A 1 284 ? 12.278 0.666 -16.485 1.00 93.56 284 PRO A CA 1
ATOM 2165 C C . PRO A 1 284 ? 10.911 1.337 -16.681 1.00 93.56 284 PRO A C 1
ATOM 2167 O O . PRO A 1 284 ? 10.507 2.165 -15.860 1.00 93.56 284 PRO A O 1
ATOM 2170 N N . GLU A 1 285 ? 10.176 0.946 -17.728 1.00 95.06 285 GLU A N 1
ATOM 2171 C CA . GLU A 1 285 ? 8.835 1.476 -18.015 1.00 95.06 285 GLU A CA 1
ATOM 2172 C C . GLU A 1 285 ? 7.831 1.027 -16.942 1.00 95.06 285 GLU A C 1
ATOM 2174 O O . GLU A 1 285 ? 7.064 1.843 -16.430 1.00 95.06 285 GLU A O 1
ATOM 2179 N N . ALA A 1 286 ? 7.868 -0.245 -16.525 1.00 96.44 286 ALA A N 1
ATOM 2180 C CA . ALA A 1 286 ? 6.974 -0.754 -15.487 1.00 96.44 286 ALA A CA 1
ATOM 2181 C C . ALA A 1 286 ? 7.159 -0.021 -14.150 1.00 96.44 286 ALA A C 1
ATOM 2183 O O . ALA A 1 286 ? 6.179 0.391 -13.527 1.00 96.44 286 ALA A O 1
ATOM 2184 N N . VAL A 1 287 ? 8.408 0.214 -13.738 1.00 94.69 287 VAL A N 1
ATOM 2185 C CA . VAL A 1 287 ? 8.738 0.987 -12.529 1.00 94.69 287 VAL A CA 1
ATOM 2186 C C . VAL A 1 287 ? 8.206 2.419 -12.624 1.00 94.69 287 VAL A C 1
ATOM 2188 O O . VAL A 1 287 ? 7.651 2.939 -11.653 1.00 94.69 287 VAL A O 1
ATOM 2191 N N . SER A 1 288 ? 8.338 3.054 -13.792 1.00 94.75 288 SER A N 1
ATOM 2192 C CA . SER A 1 288 ? 7.807 4.397 -14.045 1.00 94.75 288 SER A CA 1
ATOM 2193 C C . SER A 1 288 ? 6.281 4.448 -13.901 1.00 94.75 288 SER A C 1
ATOM 2195 O O . SER A 1 288 ? 5.754 5.279 -13.150 1.00 94.75 288 SER A O 1
ATOM 2197 N N . LEU A 1 289 ? 5.573 3.513 -14.541 1.00 97.00 289 LEU A N 1
ATOM 2198 C CA . LEU A 1 289 ? 4.114 3.392 -14.477 1.00 97.00 289 LEU A CA 1
ATOM 2199 C C . LEU A 1 289 ? 3.619 3.143 -13.046 1.00 97.00 289 LEU A C 1
ATOM 2201 O O . LEU A 1 289 ? 2.666 3.790 -12.599 1.00 97.00 289 LEU A O 1
ATOM 2205 N N . LEU A 1 290 ? 4.274 2.242 -12.313 1.00 95.69 290 LEU A N 1
ATOM 2206 C CA . LEU A 1 290 ? 3.933 1.903 -10.929 1.00 95.69 290 LEU A CA 1
ATOM 2207 C C . LEU A 1 290 ? 4.144 3.083 -9.979 1.00 95.69 290 LEU A C 1
ATOM 2209 O O . LEU A 1 290 ? 3.287 3.341 -9.130 1.00 95.69 290 LEU A O 1
ATOM 2213 N N . ALA A 1 291 ? 5.226 3.846 -10.156 1.00 92.38 291 ALA A N 1
ATOM 2214 C CA . ALA A 1 291 ? 5.503 5.025 -9.342 1.00 92.38 291 ALA A CA 1
ATOM 2215 C C . ALA A 1 291 ? 4.404 6.091 -9.487 1.00 92.38 291 ALA A C 1
ATOM 2217 O O . ALA A 1 291 ? 3.917 6.614 -8.479 1.00 92.38 291 ALA A O 1
ATOM 2218 N N . LEU A 1 292 ? 3.964 6.383 -10.718 1.00 94.75 292 LEU A N 1
ATOM 2219 C CA . LEU A 1 292 ? 2.859 7.322 -10.940 1.00 94.75 292 LEU A CA 1
ATOM 2220 C C . LEU A 1 292 ? 1.522 6.760 -10.437 1.00 94.75 292 LEU A C 1
ATOM 2222 O O . LEU A 1 292 ? 0.740 7.486 -9.820 1.00 94.75 292 LEU A O 1
ATOM 2226 N N . THR A 1 293 ? 1.297 5.458 -10.630 1.00 96.38 293 THR A N 1
ATOM 2227 C CA . THR A 1 293 ? 0.087 4.760 -10.173 1.00 96.38 293 THR A CA 1
ATOM 2228 C C . THR A 1 293 ? -0.079 4.831 -8.663 1.00 96.38 293 THR A C 1
ATOM 2230 O O . THR A 1 293 ? -1.144 5.192 -8.155 1.00 96.38 293 THR A O 1
ATOM 2233 N N . PHE A 1 294 ? 0.987 4.566 -7.921 1.00 92.12 294 PHE A N 1
ATOM 2234 C CA . PHE A 1 294 ? 1.020 4.732 -6.474 1.00 92.12 294 PHE A CA 1
ATOM 2235 C C . PHE A 1 294 ? 0.630 6.151 -6.038 1.00 92.12 294 PHE A C 1
ATOM 2237 O O . PHE A 1 294 ? -0.245 6.300 -5.179 1.00 92.12 294 PHE A O 1
ATOM 2244 N N . LEU A 1 295 ? 1.229 7.187 -6.637 1.00 91.12 295 LEU A N 1
ATOM 2245 C CA . LEU A 1 295 ? 0.933 8.580 -6.287 1.00 91.12 295 LEU A CA 1
ATOM 2246 C C . LEU A 1 295 ? -0.543 8.921 -6.521 1.00 91.12 295 LEU A C 1
ATOM 2248 O O . LEU A 1 295 ? -1.215 9.419 -5.615 1.00 91.12 295 LEU A O 1
ATOM 2252 N N . ILE A 1 296 ? -1.059 8.619 -7.715 1.00 95.12 296 ILE A N 1
ATOM 2253 C CA . ILE A 1 296 ? -2.436 8.948 -8.101 1.00 95.12 296 ILE A CA 1
ATOM 2254 C C . ILE A 1 296 ? -3.436 8.187 -7.230 1.00 95.12 296 ILE A C 1
ATOM 2256 O O . ILE A 1 296 ? -4.333 8.794 -6.640 1.00 95.12 296 ILE A O 1
ATOM 2260 N N . THR A 1 297 ? -3.271 6.868 -7.104 1.00 96.50 297 THR A N 1
ATOM 2261 C CA . THR A 1 297 ? -4.211 6.047 -6.332 1.00 96.50 297 THR A CA 1
ATOM 2262 C C . THR A 1 297 ? -4.198 6.400 -4.843 1.00 96.50 297 THR A C 1
ATOM 2264 O O . THR A 1 297 ? -5.266 6.455 -4.232 1.00 96.50 297 THR A O 1
ATOM 2267 N N . THR A 1 298 ? -3.036 6.742 -4.271 1.00 92.81 298 THR A N 1
ATOM 2268 C CA . THR A 1 298 ? -2.920 7.190 -2.872 1.00 92.81 298 THR A CA 1
ATOM 2269 C C . THR A 1 298 ? -3.706 8.474 -2.624 1.00 92.81 298 THR A C 1
ATOM 2271 O O . THR A 1 298 ? -4.469 8.555 -1.659 1.00 92.81 298 THR A O 1
ATOM 2274 N N . LEU A 1 299 ? -3.559 9.472 -3.501 1.00 92.62 299 LEU A N 1
ATOM 2275 C CA . LEU A 1 299 ? -4.270 10.747 -3.372 1.00 92.62 299 LEU A CA 1
ATOM 2276 C C . LEU A 1 299 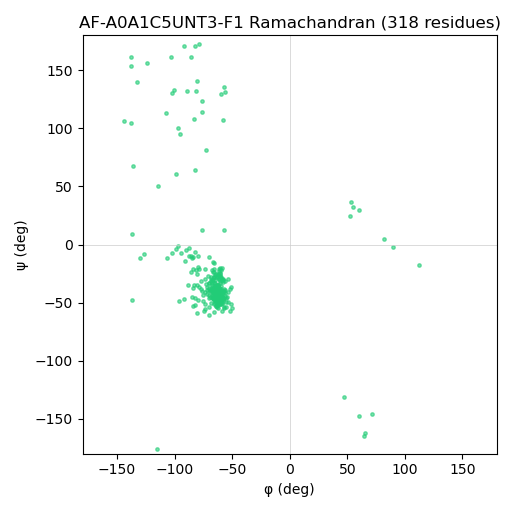? -5.782 10.571 -3.549 1.00 92.62 299 LEU A C 1
ATOM 2278 O O . LEU A 1 299 ? -6.559 11.080 -2.737 1.00 92.62 299 LEU A O 1
ATOM 2282 N N . ILE A 1 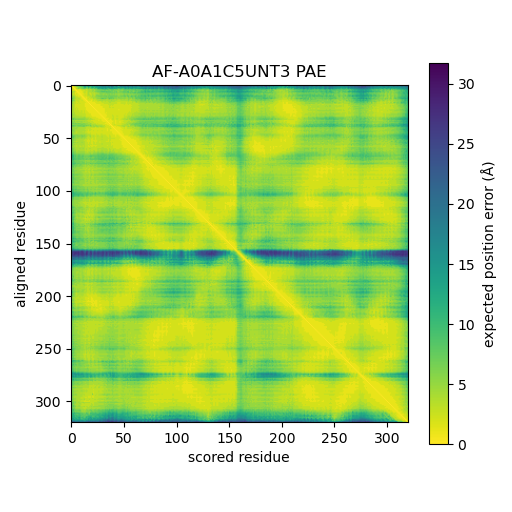300 ? -6.202 9.826 -4.576 1.00 95.69 300 ILE A N 1
ATOM 2283 C CA . ILE A 1 300 ? -7.623 9.599 -4.861 1.00 95.69 300 ILE A CA 1
ATOM 2284 C C . ILE A 1 300 ? -8.288 8.845 -3.708 1.00 95.69 300 ILE A C 1
ATOM 2286 O O . ILE A 1 300 ? -9.318 9.300 -3.211 1.00 95.69 300 ILE A O 1
ATOM 2290 N N . CYS A 1 301 ? -7.689 7.755 -3.217 1.00 95.88 301 CYS A N 1
ATOM 2291 C CA . CYS A 1 301 ? -8.266 6.986 -2.112 1.00 95.88 301 CYS A CA 1
ATOM 2292 C C . CYS A 1 301 ? -8.350 7.818 -0.824 1.00 95.88 301 CYS A C 1
ATOM 2294 O O . CYS A 1 301 ? -9.379 7.788 -0.150 1.00 95.88 301 CYS A O 1
ATOM 2296 N N . ALA A 1 302 ? -7.335 8.635 -0.510 1.00 92.00 302 ALA A N 1
ATOM 2297 C CA . ALA A 1 302 ? -7.373 9.525 0.654 1.00 92.00 302 ALA A CA 1
ATOM 2298 C C . ALA A 1 302 ? -8.559 10.507 0.604 1.00 92.00 302 ALA A C 1
ATOM 2300 O O . ALA A 1 302 ? -9.271 10.698 1.597 1.00 92.00 302 ALA A O 1
ATOM 2301 N N . VAL A 1 303 ? -8.797 11.117 -0.561 1.00 93.25 303 VAL A N 1
ATOM 2302 C CA . VAL A 1 303 ? -9.921 12.042 -0.769 1.00 93.25 303 VAL A CA 1
ATOM 2303 C C . VAL A 1 303 ? -11.257 11.299 -0.739 1.00 93.25 303 VAL A C 1
ATOM 2305 O O . VAL A 1 303 ? -12.180 11.743 -0.053 1.00 93.25 303 VAL A O 1
ATOM 2308 N N . MET A 1 304 ? -11.361 10.157 -1.423 1.00 94.62 304 MET A N 1
ATOM 2309 C CA . MET A 1 304 ? -12.579 9.344 -1.451 1.00 94.62 304 MET A CA 1
ATOM 2310 C C . MET A 1 304 ? -13.000 8.905 -0.050 1.00 94.62 304 MET A C 1
ATOM 2312 O O . MET A 1 304 ? -14.156 9.108 0.322 1.00 94.62 304 MET A O 1
ATOM 2316 N N . CYS A 1 305 ? -12.078 8.376 0.756 1.00 93.81 305 CYS A N 1
ATOM 2317 C CA . CYS A 1 305 ? -12.375 7.959 2.125 1.00 93.81 305 CYS A CA 1
ATOM 2318 C C . CYS A 1 305 ? -12.865 9.130 2.979 1.00 93.81 305 CYS A C 1
ATOM 2320 O O . CYS A 1 305 ? -13.847 8.976 3.699 1.00 93.81 305 CYS A O 1
ATOM 2322 N N . ARG A 1 306 ? -12.274 10.327 2.847 1.00 91.12 306 ARG A N 1
ATOM 2323 C CA . ARG A 1 306 ? -12.784 11.528 3.530 1.00 91.12 306 ARG A CA 1
ATOM 2324 C C . ARG A 1 306 ? -14.221 11.854 3.126 1.00 91.12 306 ARG A C 1
ATOM 2326 O O . ARG A 1 306 ? -15.041 12.149 3.994 1.00 91.12 306 ARG A O 1
ATOM 2333 N N . VAL A 1 307 ? -14.529 11.827 1.830 1.00 93.25 307 VAL A N 1
ATOM 2334 C CA . VAL A 1 307 ? -15.879 12.121 1.320 1.00 93.25 307 VAL A CA 1
ATOM 2335 C C . VAL A 1 307 ? -16.887 11.087 1.824 1.00 93.25 307 VAL A C 1
ATOM 2337 O O . VAL A 1 307 ? -17.929 11.470 2.356 1.00 93.25 307 VAL A O 1
ATOM 2340 N N . ILE A 1 308 ? -16.559 9.795 1.722 1.00 93.75 308 ILE A N 1
ATOM 2341 C CA . ILE A 1 308 ? -17.411 8.687 2.179 1.00 93.75 308 ILE A CA 1
ATOM 2342 C C . ILE A 1 308 ? -17.666 8.786 3.687 1.00 93.75 308 ILE A C 1
ATOM 2344 O O . ILE A 1 308 ? -18.818 8.717 4.121 1.00 93.75 308 ILE A O 1
ATOM 2348 N N . SER A 1 309 ? -16.618 9.002 4.484 1.00 89.06 309 SER A N 1
ATOM 2349 C CA . SER A 1 309 ? -16.729 9.122 5.940 1.00 89.06 309 SER A CA 1
ATOM 2350 C C . SER A 1 309 ? -17.559 10.337 6.352 1.00 89.06 309 SER A C 1
ATOM 2352 O O . SER A 1 309 ? -18.423 10.223 7.218 1.00 89.06 309 SER A O 1
ATOM 2354 N N . ASN A 1 310 ? -17.363 11.491 5.707 1.00 88.44 310 ASN A N 1
ATOM 2355 C CA . ASN A 1 310 ? -18.153 12.692 5.991 1.00 88.44 310 ASN A CA 1
ATOM 2356 C C . ASN A 1 310 ? -19.631 12.521 5.624 1.00 88.44 310 ASN A C 1
ATOM 2358 O O . ASN A 1 310 ? -20.495 13.000 6.354 1.00 88.44 310 ASN A O 1
ATOM 2362 N N . LYS A 1 311 ? -19.927 11.850 4.506 1.00 89.25 311 LYS A N 1
ATOM 2363 C CA . LYS A 1 311 ? -21.304 11.552 4.101 1.00 89.25 311 LYS A CA 1
ATOM 2364 C C . LYS A 1 311 ? -21.981 10.612 5.101 1.00 89.25 311 LYS A C 1
ATOM 2366 O O . LYS A 1 311 ? -23.066 10.922 5.574 1.00 89.25 311 LYS A O 1
ATOM 2371 N N . SER A 1 312 ? -21.293 9.539 5.487 1.00 85.19 312 SER A N 1
ATOM 2372 C CA . SER A 1 312 ? -21.816 8.541 6.431 1.00 85.19 312 SER A CA 1
ATOM 2373 C C . SER A 1 312 ? -22.117 9.147 7.809 1.00 85.19 312 SER A C 1
ATOM 2375 O O . SER A 1 312 ? -23.125 8.811 8.418 1.00 85.19 312 SER A O 1
ATOM 2377 N N . LYS A 1 313 ? -21.276 10.079 8.289 1.00 84.12 313 LYS A N 1
ATOM 2378 C CA . LYS A 1 313 ? -21.526 10.812 9.543 1.00 84.12 313 LYS A CA 1
ATOM 2379 C C . LYS A 1 313 ? -22.786 11.675 9.468 1.00 84.12 313 LYS A C 1
ATOM 2381 O O . LYS A 1 313 ? -23.611 11.606 10.367 1.00 84.12 313 LYS A O 1
ATOM 2386 N N . LYS A 1 314 ? -22.966 12.423 8.374 1.00 82.75 314 LYS A N 1
ATOM 2387 C CA . LYS A 1 314 ? -24.167 13.247 8.163 1.00 82.75 314 LYS A CA 1
ATOM 2388 C C . LYS A 1 314 ? -25.446 12.411 8.094 1.00 82.75 314 LYS A C 1
ATOM 2390 O O . LYS A 1 314 ? -26.460 12.819 8.638 1.00 82.75 314 LYS A O 1
ATOM 2395 N N . GLU A 1 315 ? -25.401 11.255 7.433 1.00 83.62 315 GLU A N 1
ATOM 2396 C CA . GLU A 1 315 ? -26.549 10.341 7.353 1.00 83.62 315 GLU A CA 1
ATOM 2397 C C . GLU A 1 315 ? -26.909 9.762 8.729 1.00 83.62 315 GLU A C 1
ATOM 2399 O O . GLU A 1 315 ? -28.086 9.669 9.059 1.00 83.62 315 GLU A O 1
ATOM 2404 N N . ALA A 1 316 ? -25.910 9.433 9.556 1.00 78.81 316 ALA A N 1
ATOM 2405 C CA . ALA A 1 316 ? -26.135 8.975 10.926 1.00 78.81 316 ALA A CA 1
ATOM 2406 C C . ALA A 1 316 ? -26.723 10.076 11.827 1.00 78.81 316 ALA A C 1
ATOM 2408 O O . ALA A 1 316 ? -27.623 9.798 12.612 1.00 78.81 316 ALA A O 1
ATOM 2409 N N . GLU A 1 317 ? -26.257 11.322 11.688 1.00 79.12 317 GLU A N 1
ATOM 2410 C CA . GLU A 1 317 ? -26.798 12.485 12.409 1.00 79.12 317 GLU A CA 1
ATOM 2411 C C . GLU A 1 317 ? -28.247 12.806 12.011 1.00 79.12 317 GLU A C 1
ATOM 2413 O O . GLU A 1 317 ? -29.016 13.259 12.846 1.00 79.12 317 GLU A O 1
ATOM 2418 N N . GLN A 1 318 ? -28.630 12.569 10.752 1.00 73.56 318 GLN A N 1
ATOM 2419 C CA . GLN A 1 318 ? -30.000 12.786 10.263 1.00 73.56 318 GLN A CA 1
ATOM 2420 C C . GLN A 1 318 ? -30.974 11.661 10.639 1.00 73.56 318 GLN A C 1
ATOM 2422 O O . GLN A 1 318 ? -32.185 11.858 10.560 1.00 73.56 318 GLN A O 1
ATOM 2427 N N . ALA A 1 319 ? -30.458 10.481 10.987 1.00 72.00 319 ALA A N 1
ATOM 2428 C CA . ALA A 1 319 ? -31.250 9.317 11.382 1.00 72.00 319 ALA A CA 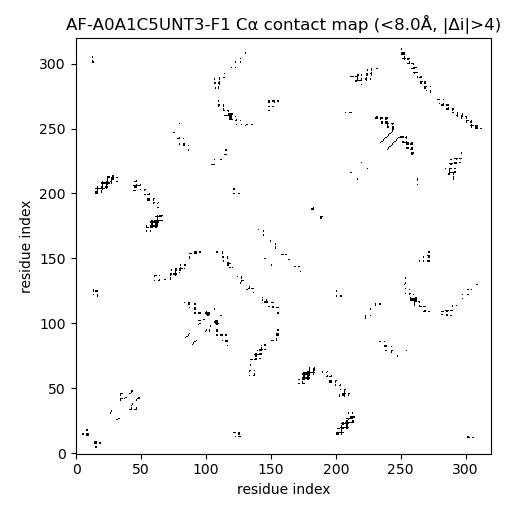1
ATOM 2429 C C . ALA A 1 319 ? -31.443 9.192 12.908 1.00 72.00 319 ALA A C 1
ATOM 2431 O O . ALA A 1 319 ? -32.188 8.308 13.339 1.00 72.00 319 ALA A O 1
ATOM 2432 N N . SER A 1 320 ? -30.761 10.031 13.700 1.00 61.28 320 SER A N 1
ATOM 2433 C CA . SER A 1 320 ? -30.870 10.124 15.164 1.00 61.28 320 SER A CA 1
ATOM 2434 C C . SER A 1 320 ? -31.802 11.248 15.598 1.00 61.28 320 SER A C 1
ATOM 2436 O O . SER A 1 320 ? -32.256 11.149 16.760 1.00 61.28 320 SER A O 1
#

Mean predicted aligned error: 5.33 Å

pLDDT: mean 89.14, std 8.59, range [47.56, 98.31]

Radius of gyration: 19.35 Å; Cα contacts (8 Å, |Δi|>4): 509; chains: 1; bounding box: 57×56×56 Å

Secondary structure (DSSP, 8-state):
----HHHHHHTSTTHHHHHHHHHHHHHHHH-TTHHHHH-HHHHIIIII-HHHHHHHHHHHHHHTS-GGGHHHHHHHHHHHHHHHHIIIIIIHHHHHHHHTTT-BTTB-HHHHHHHHH---HHHHHHHHHHHS-HHHHHHTHHHHHTSSHHHHHHHHTTTS-----HHHHHHHHHHHHHHHHHHHH-HHHHHHHHHHHHHHHHHHHHHHHTT--HHHHHHTHHHHHHHHHHHHHHHIIIIIIIIIIIIS---SHHHHHTT---GGGGGHHHHHTTT-GGGGGGHHHHHHHHHHHHHHHHHHHHHHHHHHHHHHHHHHHHH-

Foldseek 3Di:
DDDPVVVVLVVAQLSLQQVLLQVLLVVCQVPVCVQVVVDDPSCCQQAVVQVVLLLLLLLLLLLQDAPVCVVVLCVLLVLLLVLLLCQLQVVLLVQCVVANQCGPPLCGSLQQNLLSQFFDLLQLLSLCVVQHDSSLNSSNLNNRLRNDLVSSLCSNCVPDPDDDPCVVSVVSVVSSNNSNVVSNVDVVVSVVSNVSNSVSSNSNSSHQSSLHNVVLQCVLPVVLVVSLVVLLVSQCVRQQPPSACPPVVHLRLNSLNRSAGGLVSLVNQVVSCPPPPVSVVSNSNSSNSSNNSNSVSSSVSSVVSVVSSVVVVVVVVVVD

Nearest PDB structures (foldseek):
  3zuy-assembly1_A  TM=6.625E-01  e=1.961E-04  Neisseria meningitidis
  8pdu-assembly1_B  TM=5.993E-01  e=5.699E-03  Strongylocentrotus purpuratus
  8xq9-assembly1_A  TM=5.458E-01  e=4.816E-03  Strongylocentrotus purpuratus
  8pd9-assembly1_A  TM=5.164E-01  e=2.785E-03  Strongylocentrotus purpuratus
  8xqa-assembly1_B  TM=5.542E-01  e=1.704E-02  Strongylocentrotus purpuratus

Sequence (320 aa):
MKISIMKTMQKIPSGLLIVPLLISAVFNTLFPDFWKTLGGPSEGLFKSGTYCVIGLMLFSSGATVSFKKLGYILKYGATYAIFKLFIIFGAGTLFLHLFGVDGFWGISAFAFIPAICYMNPGLFMTLAQQYGEPEDIGMMLLPQLFCMSVWSILVFNLSSGADVNWMSAVNVLIPFFLGMLLGNLDPDFIKFIKPASTICLMLMGFVFGAAINLKTAFHAGLRGIVLSIIVLLINLLFMYLLADKVILKRPGWFGAGLCATTGVACVDPSLMAAGNEAYAAYIPEAVSLLALTFLITTLICAVMCRVISNKSKKEAEQAS

Solvent-accessible surface area (backbone atoms only — not comparable to full-atom values): 15696 Å² total; per-residue (Å²): 134,88,77,64,60,69,66,58,31,67,73,39,69,56,16,55,31,52,51,37,15,52,54,26,16,53,47,25,52,77,44,70,55,55,43,68,74,69,32,69,72,61,15,36,58,42,48,70,31,55,67,59,41,51,41,53,29,37,17,31,47,20,17,64,30,57,76,92,45,45,68,58,26,51,58,55,8,47,50,48,23,52,42,48,48,47,44,33,48,50,53,35,41,49,46,40,73,77,38,37,66,69,30,56,91,84,44,24,42,54,23,52,32,32,46,56,32,30,46,23,65,70,60,28,48,46,46,27,74,75,75,50,52,60,55,55,56,56,19,48,52,51,34,51,60,56,40,45,62,67,54,38,37,41,49,74,38,80,81,66,82,71,86,71,68,62,62,68,51,52,60,65,49,51,38,20,52,54,18,20,51,50,19,67,75,31,71,66,54,29,68,69,36,54,63,50,38,63,55,30,40,35,43,48,10,23,17,57,11,42,74,37,44,55,67,49,19,56,70,26,50,69,52,12,53,51,51,26,53,52,39,37,54,55,30,38,48,41,34,14,45,45,37,23,37,62,71,66,62,44,88,30,34,65,20,30,28,54,35,9,24,31,68,73,38,42,58,34,30,59,60,59,28,59,96,40,78,84,42,58,77,52,31,67,59,20,32,14,26,28,44,30,20,17,54,52,26,42,54,51,24,37,52,49,24,51,53,40,49,55,50,51,52,53,55,53,65,74,74,107